Protein AF-A0A5D3CJP4-F1 (afdb_monomer_lite)

Structure (mmCIF, N/CA/C/O backbone):
data_AF-A0A5D3CJP4-F1
#
_entry.id   AF-A0A5D3CJP4-F1
#
loop_
_atom_site.group_PDB
_atom_site.id
_atom_site.type_symbol
_atom_site.label_atom_id
_atom_site.label_alt_id
_atom_site.label_comp_id
_atom_site.label_asym_id
_atom_site.label_entity_id
_atom_site.label_seq_id
_atom_site.pdbx_PDB_ins_code
_atom_site.Cartn_x
_atom_site.Cartn_y
_atom_site.Cartn_z
_atom_site.occupancy
_atom_site.B_iso_or_equiv
_atom_site.auth_seq_id
_atom_site.auth_comp_id
_atom_site.auth_asym_id
_atom_site.auth_atom_id
_atom_site.pdbx_PDB_model_num
ATOM 1 N N . MET A 1 1 ? 30.919 8.706 9.191 1.00 30.89 1 MET A N 1
ATOM 2 C CA . MET A 1 1 ? 30.247 9.185 7.965 1.00 30.89 1 MET A CA 1
ATOM 3 C C . MET A 1 1 ? 29.972 7.953 7.112 1.00 30.89 1 MET A C 1
ATOM 5 O O . MET A 1 1 ? 30.876 7.486 6.439 1.00 30.89 1 MET A O 1
ATOM 9 N N . VAL A 1 2 ? 28.801 7.322 7.250 1.00 25.94 2 VAL A N 1
ATOM 10 C CA . VAL A 1 2 ? 28.449 6.175 6.397 1.00 25.94 2 VAL A CA 1
ATOM 11 C C . VAL A 1 2 ? 27.968 6.771 5.083 1.00 25.94 2 VAL A C 1
ATOM 13 O O . VAL A 1 2 ? 26.872 7.325 5.018 1.00 25.94 2 VAL A O 1
ATOM 16 N N . SER A 1 3 ? 28.828 6.762 4.066 1.00 26.56 3 SER A N 1
ATOM 17 C CA . SER A 1 3 ? 28.397 7.025 2.701 1.00 26.56 3 SER A CA 1
ATOM 18 C C . SER A 1 3 ? 27.360 5.961 2.350 1.00 26.56 3 SER A C 1
ATOM 20 O O . SER A 1 3 ? 27.632 4.765 2.370 1.00 26.56 3 SER A O 1
ATOM 22 N N . SER A 1 4 ? 26.131 6.382 2.074 1.00 31.06 4 SER A N 1
ATOM 23 C CA . SER A 1 4 ? 25.164 5.529 1.395 1.00 31.06 4 SER A CA 1
ATOM 24 C C . SER A 1 4 ? 25.734 5.232 0.008 1.00 31.06 4 SER A C 1
ATOM 26 O O . SER A 1 4 ? 25.713 6.106 -0.861 1.00 31.06 4 SER A O 1
ATOM 28 N N . ILE A 1 5 ? 26.317 4.048 -0.168 1.00 37.47 5 ILE A N 1
ATOM 29 C CA . ILE A 1 5 ? 26.850 3.595 -1.452 1.00 37.47 5 ILE A CA 1
ATOM 30 C C . ILE A 1 5 ? 25.654 3.382 -2.385 1.00 37.47 5 ILE A C 1
ATOM 32 O O . ILE A 1 5 ? 24.797 2.537 -2.136 1.00 37.47 5 ILE A O 1
ATOM 36 N N . TRP A 1 6 ? 25.570 4.195 -3.436 1.00 52.06 6 TRP A N 1
ATOM 37 C CA . TRP A 1 6 ? 24.668 3.963 -4.561 1.00 52.06 6 TRP A CA 1
ATOM 38 C C . TRP A 1 6 ? 25.313 2.917 -5.472 1.00 52.06 6 TRP A C 1
ATOM 40 O O . TRP A 1 6 ? 26.395 3.149 -6.001 1.00 52.06 6 TRP A O 1
ATOM 50 N N . PHE A 1 7 ? 24.665 1.763 -5.627 1.00 54.44 7 PHE A N 1
ATOM 51 C CA . PHE A 1 7 ? 25.256 0.575 -6.257 1.00 54.44 7 PHE A CA 1
ATOM 52 C C . PHE A 1 7 ? 24.929 0.381 -7.745 1.00 54.44 7 PHE A C 1
ATOM 54 O O . PHE A 1 7 ? 25.205 -0.690 -8.264 1.00 54.44 7 PHE A O 1
ATOM 61 N N . ASN A 1 8 ? 24.351 1.360 -8.445 1.00 58.75 8 ASN A N 1
ATOM 62 C CA . ASN A 1 8 ? 23.872 1.135 -9.815 1.00 58.75 8 ASN A CA 1
ATOM 63 C C . ASN A 1 8 ? 24.466 2.130 -10.827 1.00 58.75 8 ASN A C 1
ATOM 65 O O . ASN A 1 8 ? 23.835 3.148 -11.134 1.00 58.75 8 ASN A O 1
ATOM 69 N N . PRO A 1 9 ? 25.678 1.874 -11.344 1.00 59.72 9 PRO A N 1
ATOM 70 C CA . PRO A 1 9 ? 26.107 2.450 -12.603 1.00 59.72 9 PRO A CA 1
ATOM 71 C C . PRO A 1 9 ? 25.425 1.667 -13.730 1.00 59.72 9 PRO A C 1
ATOM 73 O O . PRO A 1 9 ? 25.872 0.585 -14.070 1.00 59.72 9 PRO A O 1
ATOM 76 N N . SER A 1 10 ? 24.376 2.225 -14.346 1.00 63.84 10 SER A N 1
ATOM 77 C CA . SER A 1 10 ? 23.558 1.543 -15.375 1.00 63.84 10 SER A CA 1
ATOM 78 C C . SER A 1 10 ? 24.350 0.909 -16.537 1.00 63.84 10 SER A C 1
ATOM 80 O O . SER A 1 10 ? 23.825 0.068 -17.266 1.00 63.84 10 SER A O 1
ATOM 82 N N . THR A 1 11 ? 25.615 1.298 -16.696 1.00 68.56 11 THR A N 1
ATOM 83 C CA . THR A 1 11 ? 26.636 0.654 -17.523 1.00 68.56 11 THR A CA 1
ATOM 84 C C . THR A 1 11 ? 27.982 0.699 -16.801 1.00 68.56 11 THR A C 1
ATOM 86 O O . THR A 1 11 ? 28.285 1.703 -16.150 1.00 68.56 11 THR A O 1
ATOM 89 N N . TRP A 1 12 ? 28.847 -0.292 -17.015 1.00 73.25 12 TRP A N 1
ATOM 90 C CA . TRP A 1 12 ? 30.251 -0.239 -16.589 1.00 73.25 12 TRP A CA 1
ATOM 91 C C . TRP A 1 12 ? 31.217 -0.383 -17.759 1.00 73.25 12 TRP A C 1
ATOM 93 O O . TRP A 1 12 ? 30.925 -1.026 -18.769 1.00 73.25 12 TRP A O 1
ATOM 103 N N . VAL A 1 13 ? 32.390 0.235 -17.604 1.00 75.88 13 VAL A N 1
ATOM 104 C CA . VAL A 1 13 ? 33.459 0.219 -18.604 1.00 75.88 13 VAL A CA 1
ATOM 105 C C . VAL A 1 13 ? 34.502 -0.814 -18.211 1.00 75.88 13 VAL A C 1
ATOM 107 O O . VAL A 1 13 ? 35.055 -0.753 -17.113 1.0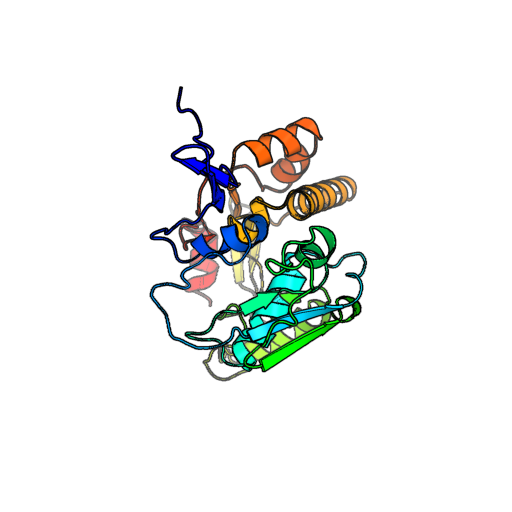0 75.88 13 VAL A O 1
ATOM 110 N N . ARG A 1 14 ? 34.818 -1.729 -19.125 1.00 78.62 14 ARG A N 1
ATOM 111 C CA . ARG A 1 14 ? 35.953 -2.642 -18.991 1.00 78.62 14 ARG A CA 1
ATOM 112 C C . ARG A 1 14 ? 36.697 -2.700 -20.316 1.00 78.62 14 ARG A C 1
ATOM 114 O O . ARG A 1 14 ? 36.084 -2.930 -21.350 1.00 78.62 14 ARG A O 1
ATOM 121 N N . GLU A 1 15 ? 38.009 -2.467 -20.276 1.00 84.62 15 GLU A N 1
ATOM 122 C CA . GLU A 1 15 ? 38.884 -2.546 -21.462 1.00 84.62 15 GLU A CA 1
ATOM 123 C C . GLU A 1 15 ? 38.405 -1.649 -22.627 1.00 84.62 15 GLU A C 1
ATOM 125 O O . GLU A 1 15 ? 38.477 -2.012 -23.794 1.00 84.62 15 GLU A O 1
ATOM 130 N N . GLY A 1 16 ? 37.873 -0.462 -22.306 1.00 82.75 16 GLY A N 1
ATOM 131 C CA . GLY A 1 16 ? 37.351 0.486 -23.301 1.00 82.75 16 GLY A CA 1
ATOM 132 C C . GLY A 1 16 ? 35.978 0.124 -23.883 1.00 82.75 16 GLY A C 1
ATOM 133 O O . GLY A 1 16 ? 35.459 0.875 -24.703 1.00 82.75 16 GLY A O 1
ATOM 134 N N . MET A 1 17 ? 35.365 -0.978 -23.441 1.00 67.62 17 MET A N 1
ATOM 135 C CA . MET A 1 17 ? 34.030 -1.407 -23.861 1.00 67.62 17 MET A CA 1
ATOM 136 C C . MET A 1 17 ? 32.985 -1.139 -22.773 1.00 67.62 17 MET A C 1
ATOM 138 O O . MET A 1 17 ? 33.252 -1.311 -21.581 1.00 67.62 17 MET A O 1
ATOM 142 N N . LEU A 1 18 ? 31.788 -0.724 -23.197 1.00 72.88 18 LEU A N 1
ATOM 143 C CA . LEU A 1 18 ? 30.618 -0.544 -22.337 1.00 72.88 18 LEU A CA 1
ATOM 144 C C . LEU A 1 18 ? 29.852 -1.859 -22.219 1.00 72.88 18 LEU A C 1
ATOM 146 O O . LEU A 1 18 ? 29.516 -2.472 -23.231 1.00 72.88 18 LEU A O 1
ATOM 150 N N . TYR A 1 19 ? 29.518 -2.245 -20.992 1.00 69.06 19 TYR A N 1
ATOM 151 C CA . TYR A 1 19 ? 28.659 -3.389 -20.714 1.00 69.06 19 TYR A CA 1
ATOM 152 C C . TYR A 1 19 ? 27.444 -2.935 -19.897 1.00 69.06 19 TYR A C 1
ATOM 154 O O . TYR A 1 19 ? 27.598 -2.082 -19.015 1.00 69.06 19 TYR A O 1
ATOM 162 N N . PRO A 1 20 ? 26.247 -3.489 -20.165 1.00 68.69 20 PRO A N 1
ATOM 163 C CA . PRO A 1 20 ? 25.088 -3.298 -19.301 1.00 68.69 20 PRO A CA 1
ATOM 164 C C . PRO A 1 20 ? 25.374 -3.779 -17.877 1.00 68.69 20 PRO A C 1
ATOM 166 O O . PRO A 1 20 ? 26.061 -4.787 -17.689 1.00 68.69 20 PRO A O 1
ATOM 169 N N . ASP A 1 21 ? 24.819 -3.071 -16.894 1.00 71.94 21 ASP A N 1
ATOM 170 C CA . ASP A 1 21 ? 24.821 -3.539 -15.510 1.00 71.94 21 ASP A CA 1
ATOM 171 C C . ASP A 1 21 ? 23.953 -4.806 -15.373 1.00 71.94 21 ASP A C 1
ATOM 173 O O . ASP A 1 21 ? 22.876 -4.924 -15.967 1.00 71.94 21 ASP A O 1
ATOM 177 N N . SER A 1 22 ? 24.432 -5.766 -14.590 1.00 76.06 22 SER A N 1
ATOM 178 C CA . SER A 1 22 ? 23.702 -6.960 -14.178 1.00 76.06 22 SER A CA 1
ATOM 179 C C . SER A 1 22 ? 24.086 -7.328 -12.745 1.00 76.06 22 SER A C 1
ATOM 181 O O . SER A 1 22 ? 25.270 -7.481 -12.440 1.00 76.06 22 SER A O 1
ATOM 183 N N . VAL A 1 23 ? 23.099 -7.560 -11.881 1.00 78.50 23 VAL A N 1
ATOM 184 C CA . VAL A 1 23 ? 23.329 -7.854 -10.461 1.00 78.50 23 VAL A CA 1
ATOM 185 C C . VAL A 1 23 ? 22.603 -9.121 -10.019 1.00 78.50 23 VAL A C 1
ATOM 187 O O . VAL A 1 23 ? 21.499 -9.419 -10.474 1.00 78.50 23 VAL A O 1
ATOM 190 N N . MET A 1 24 ? 23.222 -9.850 -9.088 1.00 78.81 24 MET A N 1
ATOM 191 C CA . MET A 1 24 ? 22.546 -10.864 -8.287 1.00 78.81 24 MET A CA 1
ATOM 192 C C . MET A 1 24 ? 22.518 -10.444 -6.825 1.00 78.81 24 MET A C 1
ATOM 194 O O . MET A 1 24 ? 23.520 -9.982 -6.284 1.00 78.81 24 MET A O 1
ATOM 198 N N . GLY A 1 25 ? 21.364 -10.625 -6.191 1.00 78.25 25 GLY A N 1
ATOM 199 C CA . GLY A 1 25 ? 21.147 -10.321 -4.785 1.00 78.25 25 GLY A CA 1
ATOM 200 C C . GLY A 1 25 ? 20.560 -11.524 -4.064 1.00 78.25 25 GLY A C 1
ATOM 201 O O . GLY A 1 25 ? 19.905 -12.375 -4.662 1.00 78.25 25 GLY A O 1
ATOM 202 N N . THR A 1 26 ? 20.813 -11.601 -2.762 1.00 85.44 26 THR A N 1
ATOM 203 C CA . THR A 1 26 ? 20.299 -12.660 -1.882 1.00 85.44 26 THR A CA 1
ATOM 204 C C . THR A 1 26 ? 18.870 -12.395 -1.397 1.00 85.44 26 THR A C 1
ATOM 206 O O . THR A 1 26 ? 18.325 -13.193 -0.639 1.00 85.44 26 THR A O 1
ATOM 209 N N . ASP A 1 27 ? 18.256 -11.295 -1.838 1.00 86.25 27 ASP A N 1
ATOM 210 C CA . ASP A 1 27 ? 16.883 -10.910 -1.519 1.00 86.25 27 ASP A CA 1
ATOM 211 C C . ASP A 1 27 ? 15.946 -11.169 -2.711 1.00 86.25 27 ASP A C 1
ATOM 213 O O . ASP A 1 27 ? 16.275 -10.850 -3.857 1.00 86.25 27 ASP A O 1
ATOM 217 N N . LEU A 1 28 ? 14.756 -11.720 -2.456 1.00 81.75 28 LEU A N 1
ATOM 218 C CA . LEU A 1 28 ? 13.773 -12.040 -3.503 1.00 81.75 28 LEU A CA 1
ATOM 219 C C . LEU A 1 28 ? 13.286 -10.803 -4.278 1.00 81.75 28 LEU A C 1
ATOM 221 O O . LEU A 1 28 ? 12.881 -10.930 -5.431 1.00 81.75 28 LEU A O 1
ATOM 225 N N . GLN A 1 29 ? 13.330 -9.615 -3.672 1.00 86.25 29 GLN A N 1
ATOM 226 C CA . GLN A 1 29 ? 12.932 -8.348 -4.287 1.00 86.25 29 GLN A CA 1
ATOM 227 C C . GLN A 1 29 ? 14.069 -7.694 -5.084 1.00 86.25 29 GLN A C 1
ATOM 229 O O . GLN A 1 29 ? 13.867 -6.614 -5.638 1.00 86.25 29 GLN A O 1
ATOM 234 N N . THR A 1 30 ? 15.227 -8.354 -5.241 1.00 85.50 30 THR A N 1
ATOM 235 C CA . THR A 1 30 ? 16.310 -7.897 -6.140 1.00 85.50 30 THR A CA 1
ATOM 236 C C . THR A 1 30 ? 15.785 -7.586 -7.546 1.00 85.50 30 THR A C 1
ATOM 238 O O . THR A 1 30 ? 16.254 -6.652 -8.192 1.00 85.50 30 THR A O 1
ATOM 241 N N . THR A 1 31 ? 14.736 -8.283 -7.998 1.00 86.06 31 THR A N 1
ATOM 242 C CA . THR A 1 31 ? 14.064 -8.043 -9.285 1.00 86.06 31 THR A CA 1
ATOM 243 C C . THR A 1 31 ? 13.502 -6.628 -9.456 1.00 86.06 31 THR A C 1
ATOM 245 O O . THR A 1 31 ? 13.202 -6.238 -10.580 1.00 86.06 31 THR A O 1
ATOM 248 N N . MET A 1 32 ? 13.363 -5.839 -8.383 1.00 85.56 32 MET A N 1
ATOM 249 C CA . MET A 1 32 ? 12.965 -4.428 -8.444 1.00 85.56 32 MET A CA 1
ATOM 250 C C . MET A 1 32 ? 13.880 -3.608 -9.366 1.00 85.56 32 MET A C 1
ATOM 252 O O . MET A 1 32 ? 13.411 -2.699 -10.053 1.00 85.56 32 MET A O 1
ATOM 256 N N . ILE A 1 33 ? 15.165 -3.968 -9.442 1.00 81.62 33 ILE A N 1
ATOM 257 C CA . ILE A 1 33 ? 16.153 -3.291 -10.288 1.00 81.62 33 ILE A CA 1
ATOM 258 C C . ILE A 1 33 ? 15.839 -3.396 -11.789 1.00 81.62 33 ILE A C 1
ATOM 260 O O . ILE A 1 33 ? 16.230 -2.522 -12.564 1.00 81.62 33 ILE A O 1
ATOM 264 N N . ASN A 1 34 ? 15.068 -4.410 -12.202 1.00 79.06 34 ASN A N 1
ATOM 265 C CA . ASN A 1 34 ? 14.698 -4.630 -13.603 1.00 79.06 34 ASN A CA 1
ATOM 266 C C . ASN A 1 34 ? 13.832 -3.491 -14.161 1.00 79.06 34 ASN A C 1
ATOM 268 O O . ASN A 1 34 ? 13.823 -3.276 -15.371 1.00 79.06 34 ASN A O 1
ATOM 272 N N . GLY A 1 35 ? 13.142 -2.732 -13.298 1.00 74.75 35 GLY A N 1
ATOM 273 C CA . GLY A 1 35 ? 12.417 -1.526 -13.706 1.00 74.75 35 GLY A CA 1
ATOM 274 C C . GLY A 1 35 ? 13.329 -0.392 -14.195 1.00 74.75 35 GLY A C 1
ATOM 275 O O . GLY A 1 35 ? 12.853 0.493 -14.898 1.00 74.75 35 GLY A O 1
ATOM 276 N N . TRP A 1 36 ? 14.621 -0.425 -13.841 1.00 64.50 36 TRP A N 1
ATOM 277 C CA . TRP A 1 36 ? 15.626 0.560 -14.253 1.00 64.50 36 TRP A CA 1
ATOM 278 C C . TRP A 1 36 ? 16.597 0.007 -15.300 1.00 64.50 36 TRP A C 1
ATOM 280 O O . TRP A 1 36 ? 16.857 0.664 -16.301 1.00 64.50 36 TRP A O 1
ATOM 290 N N . LEU A 1 37 ? 17.145 -1.191 -15.072 1.00 56.78 37 LEU A N 1
ATOM 291 C CA . LEU A 1 37 ? 18.183 -1.774 -15.931 1.00 56.78 37 LEU A CA 1
ATOM 292 C C . LEU A 1 37 ? 17.624 -2.467 -17.181 1.00 56.78 37 LEU A C 1
ATOM 294 O O . LEU A 1 37 ? 18.362 -2.717 -18.131 1.00 56.78 37 LEU A O 1
ATOM 298 N N . GLY A 1 38 ? 16.326 -2.779 -17.202 1.00 58.16 38 GLY A N 1
ATOM 299 C CA . GLY A 1 38 ? 15.798 -3.786 -18.116 1.00 58.16 38 GLY A CA 1
ATOM 300 C C . GLY A 1 38 ? 16.198 -5.193 -17.681 1.00 58.16 38 GLY A C 1
ATOM 301 O O . GLY A 1 38 ? 17.088 -5.380 -16.854 1.00 58.16 38 GLY A O 1
ATOM 302 N N . SER A 1 39 ? 15.500 -6.205 -18.192 1.00 52.91 39 SER A N 1
ATOM 303 C CA . SER A 1 39 ? 15.699 -7.600 -17.785 1.00 52.91 39 SER A CA 1
ATOM 304 C C . SER A 1 39 ? 17.033 -8.160 -18.303 1.00 52.91 39 SER A C 1
ATOM 306 O O . SER A 1 39 ? 17.064 -8.874 -19.300 1.00 52.91 39 SER A O 1
ATOM 308 N N . TRP A 1 40 ? 18.133 -7.857 -17.610 1.00 47.09 40 TRP A N 1
ATOM 309 C CA . TRP A 1 40 ? 19.450 -8.492 -17.783 1.00 47.09 40 TRP A CA 1
ATOM 310 C C . TRP A 1 40 ? 19.719 -9.571 -16.731 1.00 47.09 40 TRP A C 1
ATOM 312 O O . TRP A 1 40 ? 20.847 -10.043 -16.588 1.00 47.09 40 TRP A O 1
ATOM 322 N N . TRP A 1 41 ? 18.682 -9.986 -15.994 1.00 42.59 41 TRP A N 1
ATOM 323 C CA . TRP A 1 41 ? 18.743 -11.222 -15.228 1.00 42.59 41 TRP A CA 1
ATOM 324 C C . TRP A 1 41 ? 18.917 -12.379 -16.218 1.00 42.59 41 TRP A C 1
ATOM 326 O O . TRP A 1 41 ? 18.010 -12.742 -16.954 1.00 42.59 41 TRP A O 1
ATOM 336 N N . ASP A 1 42 ? 20.133 -12.904 -16.248 1.00 42.41 42 ASP A N 1
ATOM 337 C CA . ASP A 1 42 ? 20.418 -14.309 -16.462 1.00 42.41 42 ASP A CA 1
ATOM 338 C C . ASP A 1 42 ? 19.892 -14.969 -17.752 1.00 42.41 42 ASP A C 1
ATOM 340 O O . ASP A 1 42 ? 19.158 -15.957 -17.734 1.00 42.41 42 ASP A O 1
ATOM 344 N N . ARG A 1 43 ? 20.386 -14.506 -18.905 1.00 43.03 43 ARG A N 1
ATOM 345 C CA . ARG A 1 43 ? 20.372 -15.329 -20.129 1.00 43.03 43 ARG A CA 1
ATOM 346 C C . ARG A 1 43 ? 21.351 -16.520 -20.045 1.00 43.03 43 ARG A C 1
ATOM 348 O O . ARG A 1 43 ? 21.449 -17.271 -21.009 1.00 43.03 43 ARG A O 1
ATOM 355 N N . SER A 1 44 ? 22.107 -16.682 -18.946 1.00 39.31 44 SER A N 1
ATOM 356 C CA . SER A 1 44 ? 23.224 -17.635 -18.843 1.00 39.31 44 SER A CA 1
ATOM 357 C C . SER A 1 44 ? 22.970 -18.867 -17.957 1.00 39.31 44 SER A C 1
ATOM 359 O O . SER A 1 44 ? 23.691 -19.852 -18.106 1.00 39.31 44 SER A O 1
ATOM 361 N N . ARG A 1 45 ? 21.945 -18.889 -17.093 1.00 40.03 45 ARG A N 1
ATOM 362 C CA . ARG A 1 45 ? 21.6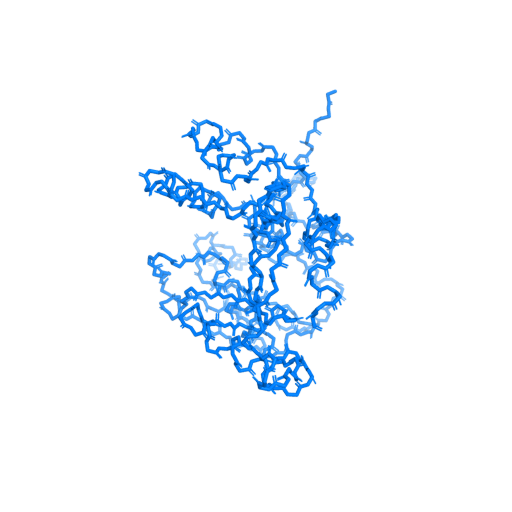29 -20.008 -16.179 1.00 40.03 45 ARG A CA 1
ATOM 363 C C . ARG A 1 45 ? 20.201 -20.549 -16.274 1.00 40.03 45 ARG A C 1
ATOM 365 O O . ARG A 1 45 ? 19.934 -21.574 -15.647 1.00 40.03 45 ARG A O 1
ATOM 372 N N . SER A 1 46 ? 19.303 -19.991 -17.091 1.00 38.09 46 SER A N 1
ATOM 373 C CA . SER A 1 46 ? 17.977 -20.595 -17.297 1.00 38.09 46 SER A CA 1
ATOM 374 C C . SER A 1 46 ? 17.543 -20.610 -18.763 1.00 38.09 46 SER A C 1
ATOM 376 O O . SER A 1 46 ? 17.059 -19.614 -19.276 1.00 38.09 46 SER A O 1
ATOM 378 N N . CYS A 1 47 ? 17.728 -21.785 -19.380 1.00 40.97 47 CYS A N 1
ATOM 379 C CA . CYS A 1 47 ? 16.998 -22.391 -20.502 1.00 40.97 47 CYS A CA 1
ATOM 380 C C . CYS A 1 47 ? 16.717 -21.557 -21.773 1.00 40.97 47 CYS A C 1
ATOM 382 O O . CYS A 1 47 ? 16.327 -20.402 -21.743 1.00 40.97 47 CYS A O 1
ATOM 384 N N . ASN A 1 48 ? 16.789 -22.230 -22.924 1.00 47.38 48 ASN A N 1
ATOM 385 C CA . ASN A 1 48 ? 16.441 -21.768 -24.279 1.00 47.38 48 ASN A CA 1
ATOM 386 C C . ASN A 1 48 ? 14.957 -21.343 -24.476 1.00 47.38 48 ASN A C 1
ATOM 388 O O . ASN A 1 48 ? 14.372 -21.609 -25.524 1.00 47.38 48 ASN A O 1
ATOM 392 N N . ALA A 1 49 ? 14.299 -20.757 -23.474 1.00 60.59 49 ALA A N 1
ATOM 393 C CA . ALA A 1 49 ? 12.881 -20.433 -23.483 1.00 60.59 49 ALA A CA 1
ATOM 394 C C . ALA A 1 49 ? 12.656 -18.932 -23.701 1.00 60.59 49 ALA A C 1
ATOM 396 O O . ALA A 1 49 ? 13.147 -18.089 -22.952 1.00 60.59 49 ALA A O 1
ATOM 397 N N . TRP A 1 50 ? 11.859 -18.607 -24.717 1.00 72.38 50 TRP A N 1
ATOM 398 C CA . TRP A 1 50 ? 11.423 -17.243 -24.999 1.00 72.38 50 TRP A CA 1
ATOM 399 C C . TRP A 1 50 ? 10.643 -16.643 -23.811 1.00 72.38 50 TRP A C 1
ATOM 401 O O . TRP A 1 50 ? 9.809 -17.341 -23.216 1.00 72.38 50 TRP A O 1
ATOM 411 N N . PRO A 1 51 ? 10.858 -15.362 -23.457 1.00 81.94 51 PRO A N 1
ATOM 412 C CA . PRO A 1 51 ? 10.163 -14.724 -22.340 1.00 81.94 51 PRO A CA 1
ATOM 413 C C . PRO A 1 51 ? 8.651 -14.634 -22.585 1.00 81.94 51 PRO A C 1
ATOM 415 O O . PRO A 1 51 ? 8.174 -14.732 -23.715 1.00 81.94 51 PRO A O 1
ATOM 418 N N . VAL A 1 52 ? 7.881 -14.440 -21.517 1.00 86.81 52 VAL A N 1
ATOM 419 C CA . VAL A 1 52 ? 6.472 -14.046 -21.596 1.00 86.81 52 VAL A CA 1
ATOM 420 C C . VAL A 1 52 ? 6.419 -12.538 -21.812 1.00 86.81 52 VAL A C 1
ATOM 422 O O . VAL A 1 52 ? 6.874 -11.774 -20.961 1.00 86.81 52 VAL A O 1
ATOM 425 N N . GLY A 1 53 ? 5.857 -12.107 -22.936 1.00 87.69 53 GLY A N 1
ATOM 426 C CA . GLY A 1 53 ? 5.645 -10.696 -23.223 1.00 87.69 53 GLY A CA 1
ATOM 427 C C . GLY A 1 53 ? 4.446 -10.161 -22.442 1.00 87.69 53 GLY A C 1
ATOM 428 O O . GLY A 1 53 ? 3.370 -10.759 -22.458 1.00 87.69 53 GLY A O 1
ATOM 429 N N . PHE A 1 54 ? 4.608 -9.013 -21.789 1.00 88.62 54 PHE A N 1
ATOM 430 C CA . PHE A 1 54 ? 3.538 -8.287 -21.113 1.00 88.62 54 PHE A CA 1
ATOM 431 C C . PHE A 1 54 ? 3.409 -6.869 -21.676 1.00 88.62 54 PHE A C 1
ATOM 433 O O . PHE A 1 54 ? 4.242 -5.994 -21.447 1.00 88.62 54 PHE A O 1
ATOM 440 N N . LYS A 1 55 ? 2.332 -6.625 -22.410 1.00 85.94 55 LYS A N 1
ATOM 441 C CA . LYS A 1 55 ? 2.074 -5.363 -23.094 1.00 85.94 55 LYS A CA 1
ATOM 442 C C . LYS A 1 55 ? 1.179 -4.453 -22.261 1.00 85.94 55 LYS A C 1
ATOM 444 O O . LYS A 1 55 ? 0.118 -4.873 -21.800 1.00 85.94 55 LYS A O 1
ATOM 449 N N . LEU A 1 56 ? 1.579 -3.194 -22.101 1.00 85.00 56 LEU A N 1
ATOM 450 C CA . LEU A 1 56 ? 0.774 -2.160 -21.444 1.00 85.00 56 LEU A CA 1
ATOM 451 C C . LEU A 1 56 ? 0.242 -1.182 -22.495 1.00 85.00 56 LEU A C 1
ATOM 453 O O . LEU A 1 56 ? 1.025 -0.574 -23.219 1.00 85.00 56 LEU A O 1
ATOM 457 N N . LYS A 1 57 ? -1.081 -1.001 -22.569 1.00 85.00 57 LYS A N 1
ATOM 458 C CA . LYS A 1 57 ? -1.720 -0.038 -23.482 1.00 85.00 57 LYS A CA 1
ATOM 459 C C . LYS A 1 57 ? -2.403 1.097 -22.731 1.00 85.00 57 LYS A C 1
ATOM 461 O O . LYS A 1 57 ? -3.029 0.883 -21.700 1.00 85.00 57 LYS A O 1
ATOM 466 N N . GLY A 1 58 ? -2.386 2.295 -23.308 1.00 84.88 58 GLY A N 1
ATOM 467 C CA . GLY A 1 58 ? -3.143 3.439 -22.798 1.00 84.88 58 GLY A CA 1
ATOM 468 C C . GLY A 1 58 ? -2.445 4.171 -21.651 1.00 84.88 58 GLY A C 1
ATOM 469 O O . GLY A 1 58 ? -1.222 4.245 -21.603 1.00 84.88 58 GLY A O 1
ATOM 470 N N . LYS A 1 59 ? -3.233 4.763 -20.749 1.00 83.25 59 LYS A N 1
ATOM 471 C CA . LYS A 1 59 ? -2.759 5.544 -19.597 1.00 83.25 59 LYS A CA 1
ATOM 472 C C . LYS A 1 59 ? -3.627 5.223 -18.381 1.00 83.25 59 LYS A C 1
ATOM 474 O O . LYS A 1 59 ? -4.828 5.002 -18.539 1.00 83.25 59 LYS A O 1
ATOM 479 N N . LEU A 1 60 ? -3.017 5.208 -17.195 1.00 86.38 60 LEU A N 1
ATOM 480 C CA . LEU A 1 60 ? -3.742 5.087 -15.929 1.00 86.38 60 LEU A CA 1
ATOM 481 C C . LEU A 1 60 ? -4.719 6.258 -15.755 1.00 86.38 60 LEU A C 1
ATOM 483 O O . LEU A 1 60 ? -4.438 7.382 -16.181 1.00 86.38 60 LEU A O 1
ATOM 487 N N . ARG A 1 61 ? -5.864 5.980 -15.129 1.00 90.25 61 ARG A N 1
ATOM 488 C CA . ARG A 1 61 ? -6.843 7.002 -14.741 1.00 90.25 61 ARG A CA 1
ATOM 489 C C . ARG A 1 61 ? -6.340 7.802 -13.541 1.00 90.25 61 ARG A C 1
ATOM 491 O O . ARG A 1 61 ? -5.550 7.300 -12.742 1.00 90.25 61 ARG A O 1
ATOM 498 N N . ASP A 1 62 ? -6.846 9.020 -13.386 1.00 89.38 62 ASP A N 1
ATOM 499 C CA . ASP A 1 62 ? -6.569 9.827 -12.200 1.00 89.38 62 ASP A CA 1
ATOM 500 C C . ASP A 1 62 ? -7.066 9.110 -10.936 1.00 89.38 62 ASP A C 1
ATOM 502 O O . ASP A 1 62 ? -8.104 8.446 -10.940 1.00 89.38 62 ASP A O 1
ATOM 506 N N . GLY A 1 63 ? -6.292 9.210 -9.856 1.00 87.19 63 GLY A N 1
ATOM 507 C CA . GLY A 1 63 ? -6.559 8.494 -8.605 1.00 87.19 63 GLY A CA 1
ATOM 508 C C . GLY A 1 63 ? -6.111 7.027 -8.590 1.00 87.19 63 GLY A C 1
ATOM 509 O O . GLY A 1 63 ? -6.143 6.416 -7.527 1.00 87.19 63 GLY A O 1
ATOM 510 N N . VAL A 1 64 ? -5.650 6.470 -9.717 1.00 92.69 64 VAL A N 1
ATOM 511 C CA . VAL A 1 64 ? -5.021 5.140 -9.773 1.00 92.69 64 VAL A CA 1
ATOM 512 C C . VAL A 1 64 ? -3.517 5.267 -9.545 1.00 92.69 64 VAL A C 1
ATOM 514 O O . VAL A 1 64 ? -2.850 6.122 -10.129 1.00 92.69 64 VAL A O 1
ATOM 517 N N . THR A 1 65 ? -2.970 4.403 -8.698 1.00 92.00 65 THR A N 1
ATOM 518 C CA . THR A 1 65 ? -1.568 4.439 -8.268 1.00 92.00 65 THR A CA 1
ATOM 519 C C . THR A 1 65 ? -0.723 3.351 -8.934 1.00 92.00 65 THR A C 1
ATOM 521 O O . THR A 1 65 ? -1.232 2.394 -9.522 1.00 92.00 65 THR A O 1
ATOM 524 N N . ALA A 1 66 ? 0.605 3.459 -8.808 1.00 90.38 66 ALA A N 1
ATOM 525 C CA . ALA A 1 66 ? 1.504 2.383 -9.230 1.00 90.38 66 ALA A CA 1
ATOM 526 C C . ALA A 1 66 ? 1.276 1.089 -8.422 1.00 90.38 66 ALA A C 1
ATOM 528 O O . ALA A 1 66 ? 1.460 -0.001 -8.959 1.00 90.38 66 ALA A O 1
ATOM 529 N N . THR A 1 67 ? 0.813 1.191 -7.171 1.00 92.06 67 THR A N 1
ATOM 530 C CA . THR A 1 67 ? 0.443 0.035 -6.345 1.00 92.06 67 THR A CA 1
ATOM 531 C C . THR A 1 67 ? -0.725 -0.728 -6.973 1.00 92.06 67 THR A C 1
ATOM 533 O O . THR A 1 67 ? -0.643 -1.945 -7.123 1.00 92.06 67 THR A O 1
ATOM 536 N N . ASP A 1 68 ? -1.764 -0.031 -7.443 1.00 94.19 68 ASP A N 1
ATOM 537 C CA . ASP A 1 68 ? -2.922 -0.655 -8.105 1.00 94.19 68 ASP A CA 1
ATOM 538 C C . ASP A 1 68 ? -2.531 -1.406 -9.381 1.00 94.19 68 ASP A C 1
ATOM 540 O O . ASP A 1 68 ? -3.010 -2.516 -9.650 1.00 94.19 68 ASP A O 1
ATOM 544 N N . LEU A 1 69 ? -1.616 -0.818 -10.158 1.00 92.75 69 LEU A N 1
ATOM 545 C CA . LEU A 1 69 ? -1.059 -1.451 -11.348 1.00 92.75 69 LEU A CA 1
ATOM 546 C C . LEU A 1 69 ? -0.310 -2.738 -10.982 1.00 92.75 69 LEU A C 1
ATOM 548 O O . LEU A 1 69 ? -0.577 -3.784 -11.571 1.00 92.75 69 LEU A O 1
ATOM 552 N N . VAL A 1 70 ? 0.583 -2.688 -9.990 1.00 93.19 70 VAL A N 1
ATOM 553 C CA . VAL A 1 70 ? 1.374 -3.853 -9.562 1.00 93.19 70 VAL A CA 1
ATOM 554 C C . VAL A 1 70 ? 0.480 -4.977 -9.036 1.00 93.19 70 VAL A C 1
ATOM 556 O O . VAL A 1 70 ? 0.705 -6.138 -9.383 1.00 93.19 70 VAL A O 1
ATOM 559 N N . LEU A 1 71 ? -0.564 -4.671 -8.261 1.00 95.50 71 LEU A N 1
ATOM 560 C CA . LEU A 1 71 ? -1.516 -5.681 -7.781 1.00 95.50 71 LEU A CA 1
ATOM 561 C C . LEU A 1 71 ? -2.298 -6.329 -8.935 1.00 95.50 71 LEU A C 1
ATOM 563 O O . LEU A 1 71 ? -2.483 -7.548 -8.958 1.00 95.50 71 LEU A O 1
ATOM 567 N N . THR A 1 72 ? -2.704 -5.534 -9.929 1.00 94.56 72 THR A N 1
ATOM 568 C CA . THR A 1 72 ? -3.397 -6.023 -11.134 1.00 94.56 72 THR A CA 1
ATOM 569 C C . THR A 1 72 ? -2.496 -6.946 -11.957 1.00 94.56 72 THR A C 1
ATOM 571 O O . THR A 1 72 ? -2.879 -8.069 -12.290 1.00 94.56 72 THR A O 1
ATOM 574 N N . VAL A 1 73 ? -1.259 -6.519 -12.212 1.00 93.38 73 VAL A N 1
ATOM 575 C CA . VAL A 1 73 ? -0.246 -7.308 -12.925 1.00 93.38 73 VAL A CA 1
ATOM 576 C C . VAL A 1 73 ? 0.075 -8.603 -12.172 1.00 93.38 73 VAL A C 1
ATOM 578 O O . VAL A 1 73 ? 0.122 -9.671 -12.781 1.00 93.38 73 VAL A O 1
ATOM 581 N N . THR A 1 74 ? 0.224 -8.543 -10.845 1.00 94.19 74 THR A N 1
ATOM 582 C CA . THR A 1 74 ? 0.504 -9.715 -9.996 1.00 94.19 74 THR A CA 1
ATOM 583 C C . THR A 1 74 ? -0.598 -10.765 -10.120 1.00 94.19 74 THR A C 1
ATOM 585 O O . THR A 1 74 ? -0.308 -11.951 -10.293 1.00 94.19 74 THR A O 1
ATOM 588 N N . GLN A 1 75 ? -1.865 -10.344 -10.083 1.00 95.56 75 GLN A N 1
ATOM 589 C CA . GLN A 1 75 ? -3.008 -11.236 -10.267 1.00 95.56 75 GLN A CA 1
ATOM 590 C C . GLN A 1 75 ? -2.993 -11.901 -11.655 1.00 95.56 75 GLN A C 1
ATOM 592 O O . GLN A 1 75 ? -3.151 -13.121 -11.754 1.00 95.56 75 GLN A O 1
ATOM 597 N N . MET A 1 76 ? -2.766 -11.123 -12.720 1.00 95.94 76 MET A N 1
ATOM 598 C CA . MET A 1 76 ? -2.725 -11.630 -14.098 1.00 95.94 76 MET A CA 1
ATOM 599 C C . MET A 1 76 ? -1.589 -12.635 -14.308 1.00 95.94 76 MET A C 1
ATOM 601 O O . MET A 1 76 ? -1.821 -13.737 -14.804 1.00 95.94 76 MET A O 1
ATOM 605 N N . LEU A 1 77 ? -0.374 -12.292 -13.874 1.00 94.31 77 LEU A N 1
ATOM 606 C CA . LEU A 1 77 ? 0.800 -13.156 -13.998 1.00 94.31 77 LEU A CA 1
ATOM 607 C C . LEU A 1 77 ? 0.655 -14.445 -13.187 1.00 94.31 77 LEU A C 1
ATOM 609 O O . LEU A 1 77 ? 1.032 -15.522 -13.656 1.00 94.31 77 LEU A O 1
ATOM 613 N N . ARG A 1 78 ? 0.066 -14.367 -11.986 1.00 93.25 78 ARG A N 1
ATOM 614 C CA . ARG A 1 78 ? -0.202 -15.555 -11.170 1.00 93.25 78 ARG A CA 1
ATOM 615 C C . ARG A 1 78 ? -1.207 -16.485 -11.843 1.00 93.25 78 ARG A C 1
ATOM 617 O O . ARG A 1 78 ? -0.994 -17.694 -11.816 1.00 93.25 78 ARG A O 1
ATOM 624 N N . LYS A 1 79 ? -2.261 -15.935 -12.457 1.00 93.75 79 LYS A N 1
ATOM 625 C CA . LYS A 1 79 ? -3.260 -16.704 -13.214 1.00 93.75 79 LYS A CA 1
ATOM 626 C C . LYS A 1 79 ? -2.660 -17.351 -14.465 1.00 93.75 79 LYS A C 1
ATOM 628 O O . LYS A 1 79 ? -3.031 -18.470 -14.795 1.00 93.75 79 LYS A O 1
ATOM 633 N N . HIS A 1 80 ? -1.731 -16.665 -15.131 1.00 93.56 80 HIS A N 1
ATOM 634 C CA . HIS A 1 80 ? -1.051 -17.171 -16.328 1.00 93.56 80 HIS A CA 1
ATOM 635 C C . HIS A 1 80 ? -0.018 -18.268 -16.033 1.00 93.56 80 HIS A C 1
ATOM 637 O O . HIS A 1 80 ? 0.254 -19.105 -16.887 1.00 93.56 80 HIS A O 1
ATOM 643 N N . GLY A 1 81 ? 0.554 -18.293 -14.826 1.00 92.62 81 GLY A N 1
ATOM 644 C CA . GLY A 1 81 ? 1.517 -19.323 -14.428 1.00 92.62 81 GLY A CA 1
ATOM 645 C C . GLY A 1 81 ? 2.919 -19.077 -14.993 1.00 92.62 81 GLY A C 1
ATOM 646 O O . GLY A 1 81 ? 3.425 -19.835 -15.819 1.00 92.62 81 GLY A O 1
ATOM 647 N N . VAL A 1 82 ? 3.569 -18.013 -14.516 1.00 89.94 82 VAL A N 1
ATOM 648 C CA . VAL A 1 82 ? 4.920 -17.599 -14.953 1.00 89.94 82 VAL A CA 1
ATOM 649 C C . VAL A 1 82 ? 6.060 -18.098 -14.055 1.00 89.94 82 VAL A C 1
ATOM 651 O O . VAL A 1 82 ? 7.174 -17.589 -14.120 1.00 89.94 82 VAL A O 1
ATOM 654 N N . VAL A 1 83 ? 5.808 -19.088 -13.194 1.00 86.19 83 VAL A N 1
ATOM 655 C CA . VAL A 1 83 ? 6.858 -19.666 -12.337 1.00 86.19 83 VAL A CA 1
ATOM 656 C C . VAL A 1 83 ? 7.934 -20.311 -13.214 1.00 86.19 83 VAL A C 1
ATOM 658 O O . VAL A 1 83 ? 7.614 -21.095 -14.105 1.00 86.19 83 VAL A O 1
ATOM 661 N N . GLY A 1 84 ? 9.200 -19.964 -12.969 1.00 81.19 84 GLY A N 1
ATOM 662 C CA . GLY A 1 84 ? 10.335 -20.435 -13.770 1.00 81.19 84 GLY A CA 1
ATOM 66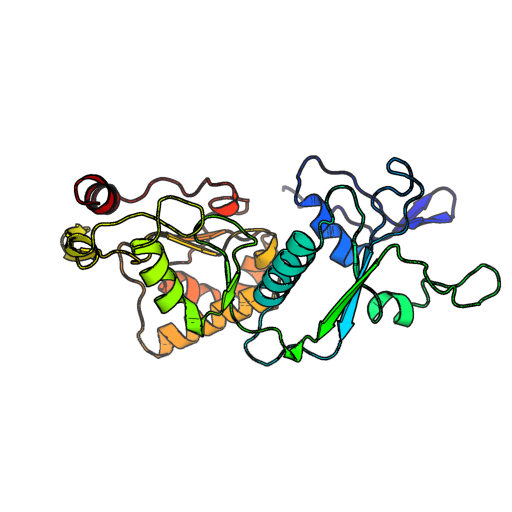3 C C . GLY A 1 84 ? 10.437 -19.799 -15.161 1.00 81.19 84 GLY A C 1
ATOM 664 O O . GLY A 1 84 ? 11.184 -20.301 -15.993 1.00 81.19 84 GLY A O 1
ATOM 665 N N . LYS A 1 85 ? 9.687 -18.722 -15.434 1.00 84.19 85 LYS A N 1
ATOM 666 C CA . LYS A 1 85 ? 9.723 -17.992 -16.706 1.00 84.19 85 LYS A CA 1
ATOM 667 C C . LYS A 1 85 ? 10.096 -16.532 -16.489 1.00 84.19 85 LYS A C 1
ATOM 669 O O . LYS A 1 85 ? 9.757 -15.931 -15.472 1.00 84.19 85 LYS A O 1
ATOM 674 N N . PHE A 1 86 ? 10.721 -15.949 -17.502 1.00 82.44 86 PHE A N 1
ATOM 675 C CA . PHE A 1 86 ? 10.920 -14.510 -17.588 1.00 82.44 86 PHE A CA 1
ATOM 676 C C . PHE A 1 86 ? 9.646 -13.808 -18.036 1.00 82.44 86 PHE A C 1
ATOM 678 O O . PHE A 1 86 ? 8.955 -14.287 -18.935 1.00 82.44 86 PHE A O 1
ATOM 685 N N . VAL A 1 87 ? 9.367 -12.657 -17.430 1.00 85.31 87 VAL A N 1
ATOM 686 C CA . VAL A 1 87 ? 8.327 -11.730 -17.876 1.00 85.31 87 VAL A CA 1
ATOM 687 C C . VAL A 1 87 ? 9.009 -10.453 -18.320 1.00 85.31 87 VAL A C 1
ATOM 689 O O . VAL A 1 87 ? 9.836 -9.898 -17.597 1.00 85.31 87 VAL A O 1
ATOM 692 N N . GLU A 1 88 ? 8.647 -9.983 -19.502 1.00 82.50 88 GLU A N 1
ATOM 693 C CA . GLU A 1 88 ? 9.199 -8.772 -20.076 1.00 82.50 88 GLU A CA 1
ATOM 694 C C . GLU A 1 88 ? 8.088 -7.802 -20.447 1.00 82.50 88 GLU A C 1
ATOM 696 O O . GLU A 1 88 ? 7.180 -8.140 -21.204 1.00 82.50 88 GLU A O 1
ATOM 701 N N . PHE A 1 89 ? 8.181 -6.580 -19.928 1.00 80.25 89 PHE A N 1
ATOM 702 C CA . PHE A 1 89 ? 7.273 -5.502 -20.290 1.00 80.25 89 PHE A CA 1
ATOM 703 C C . PHE A 1 89 ? 7.797 -4.790 -21.533 1.00 80.25 89 PHE A C 1
ATOM 705 O O . PHE A 1 89 ? 8.933 -4.312 -21.531 1.00 80.25 89 PHE A O 1
ATOM 712 N N . TYR A 1 90 ? 6.983 -4.698 -22.584 1.00 70.69 90 TYR A N 1
ATOM 713 C CA . TYR A 1 90 ? 7.412 -4.145 -23.870 1.00 70.69 90 TYR A CA 1
ATOM 714 C C . TYR A 1 90 ? 6.449 -3.080 -24.417 1.00 70.69 90 TYR A C 1
ATOM 716 O O . TYR A 1 90 ? 5.259 -3.083 -24.107 1.00 70.69 90 TYR A O 1
ATOM 724 N N . GLU A 1 91 ? 7.042 -2.164 -25.200 1.00 56.25 91 GLU A N 1
ATOM 725 C CA . GLU A 1 91 ? 6.491 -1.185 -26.168 1.00 56.25 91 GLU A CA 1
ATOM 726 C C . GLU A 1 91 ? 6.911 0.279 -25.984 1.00 56.25 91 GLU A C 1
ATOM 728 O O . GLU A 1 91 ? 7.076 0.956 -26.992 1.00 56.25 91 GLU A O 1
ATOM 733 N N . SER A 1 92 ? 7.156 0.797 -24.775 1.00 51.72 92 SER A N 1
ATOM 734 C CA . SER A 1 92 ? 7.413 2.251 -24.639 1.00 51.72 92 SER A CA 1
ATOM 735 C C . SER A 1 92 ? 8.887 2.629 -24.472 1.00 51.72 92 SER A C 1
ATOM 737 O O . SER A 1 92 ? 9.383 3.492 -25.187 1.00 51.72 92 SER A O 1
ATOM 739 N N . TYR A 1 93 ? 9.614 1.994 -23.550 1.00 48.06 93 TYR A N 1
ATOM 740 C CA . TYR A 1 93 ? 10.962 2.452 -23.183 1.00 48.06 93 TYR A CA 1
ATOM 741 C C . TYR A 1 93 ? 12.046 2.005 -24.176 1.00 48.06 93 TYR A C 1
ATOM 743 O O . TYR A 1 93 ? 12.824 2.818 -24.669 1.00 48.06 93 TYR A O 1
ATOM 751 N N . PHE A 1 94 ? 12.088 0.720 -24.522 1.00 49.81 94 PHE A N 1
ATOM 752 C CA . PHE A 1 94 ? 13.172 0.175 -25.346 1.00 49.81 94 PHE A CA 1
ATOM 753 C C . PHE A 1 94 ? 13.024 0.463 -26.846 1.00 49.81 94 PHE A C 1
ATOM 755 O O . PHE A 1 94 ? 14.031 0.644 -27.531 1.00 49.81 94 PHE A O 1
ATOM 762 N N . MET A 1 95 ? 11.783 0.582 -27.336 1.00 50.00 95 MET A N 1
ATOM 763 C CA . MET A 1 95 ? 11.499 1.038 -28.703 1.00 50.00 95 MET A CA 1
ATOM 764 C C . MET A 1 95 ? 11.920 2.505 -28.884 1.00 50.00 95 MET A C 1
ATOM 766 O O . MET A 1 95 ? 12.548 2.839 -29.885 1.00 50.00 95 MET A O 1
ATOM 770 N N . ALA A 1 96 ? 11.660 3.367 -27.888 1.00 45.78 96 ALA A N 1
ATOM 771 C CA . ALA A 1 96 ? 12.081 4.772 -27.915 1.00 45.78 96 ALA A CA 1
ATOM 772 C C . ALA A 1 96 ? 13.611 4.938 -27.880 1.00 45.78 96 ALA A C 1
ATOM 774 O O . ALA A 1 96 ? 14.147 5.819 -28.546 1.00 45.78 96 ALA A O 1
ATOM 775 N N . ASN A 1 97 ? 14.317 4.072 -27.147 1.00 50.00 97 ASN A N 1
ATOM 776 C CA . ASN A 1 97 ? 15.777 4.117 -27.020 1.00 50.00 97 ASN A CA 1
ATOM 777 C C . ASN A 1 97 ? 16.526 3.298 -28.088 1.00 50.00 97 ASN A C 1
ATOM 779 O O . ASN A 1 97 ? 17.742 3.164 -27.994 1.00 50.00 97 ASN A O 1
ATOM 783 N N . LYS A 1 98 ? 15.829 2.744 -29.095 1.00 53.47 98 LYS A N 1
ATOM 784 C CA . LYS A 1 98 ? 16.427 1.918 -30.163 1.00 53.47 98 LYS A CA 1
ATOM 785 C C . LYS A 1 98 ? 17.341 0.807 -29.624 1.00 53.47 98 LYS A C 1
ATOM 787 O O . LYS A 1 98 ? 18.361 0.484 -30.219 1.00 53.47 98 LYS A O 1
ATOM 792 N N . MET A 1 99 ? 16.974 0.208 -28.493 1.00 52.47 99 MET A N 1
ATOM 793 C CA . MET A 1 99 ? 17.788 -0.841 -27.861 1.00 52.47 99 MET A CA 1
ATOM 794 C C . MET A 1 99 ? 17.560 -2.229 -28.486 1.00 52.47 99 MET A C 1
ATOM 796 O O . MET A 1 99 ? 18.098 -3.216 -27.995 1.00 52.47 99 MET A O 1
ATOM 800 N N . PHE A 1 100 ? 16.757 -2.312 -29.553 1.00 54.34 100 PHE A N 1
ATOM 801 C CA . PHE A 1 100 ? 16.393 -3.543 -30.268 1.00 54.34 100 PHE A CA 1
ATOM 802 C C . PHE A 1 100 ? 16.803 -3.475 -31.736 1.00 54.34 100 PHE A C 1
ATOM 804 O O . PHE A 1 100 ? 15.990 -3.696 -32.626 1.00 54.34 100 PHE A O 1
ATOM 811 N N . VAL A 1 101 ? 18.045 -3.079 -31.978 1.00 46.22 101 VAL A N 1
ATOM 812 C CA . VAL A 1 101 ? 18.589 -2.916 -33.321 1.00 46.22 101 VAL A CA 1
ATOM 813 C C . VAL A 1 101 ? 19.653 -3.989 -33.519 1.00 46.22 101 VAL A C 1
ATOM 815 O O . VAL A 1 101 ? 20.565 -4.100 -32.699 1.00 46.22 101 VAL A O 1
ATOM 818 N N . ASP A 1 102 ? 19.508 -4.803 -34.562 1.00 51.56 102 ASP A N 1
ATOM 819 C CA . ASP A 1 102 ? 20.522 -5.783 -34.949 1.00 51.56 102 ASP A CA 1
ATOM 820 C C . ASP A 1 102 ? 21.801 -5.092 -35.471 1.00 51.56 102 ASP A C 1
ATOM 822 O O . ASP A 1 102 ? 21.874 -3.867 -35.607 1.00 51.56 102 ASP A O 1
ATOM 826 N N . HIS A 1 103 ? 22.836 -5.869 -35.799 1.00 50.81 103 HIS A N 1
ATOM 827 C CA . HIS A 1 103 ? 24.086 -5.324 -36.351 1.00 50.81 103 HIS A CA 1
ATOM 828 C C . HIS A 1 103 ? 23.903 -4.552 -37.676 1.00 50.81 103 HIS A C 1
ATOM 830 O O . HIS A 1 103 ? 24.803 -3.810 -38.067 1.00 50.81 103 HIS A O 1
ATOM 836 N N . ASN A 1 104 ? 22.754 -4.699 -38.343 1.00 50.72 104 ASN A N 1
ATOM 837 C CA . ASN A 1 104 ? 22.421 -4.084 -39.625 1.00 50.72 104 ASN A CA 1
ATOM 838 C C . ASN A 1 104 ? 21.471 -2.883 -39.496 1.00 50.72 104 ASN A C 1
ATOM 840 O O . ASN A 1 104 ? 21.073 -2.311 -40.513 1.00 50.72 104 ASN A O 1
ATOM 844 N N . GLY A 1 105 ? 21.097 -2.473 -38.283 1.00 52.03 105 GLY A N 1
ATOM 845 C CA . GLY A 1 105 ? 20.187 -1.346 -38.106 1.00 52.03 105 GLY A CA 1
ATOM 846 C C . GLY A 1 105 ? 18.697 -1.709 -38.160 1.00 52.03 105 GLY A C 1
ATOM 847 O O . GLY A 1 105 ? 17.866 -0.799 -38.108 1.00 52.03 105 GLY A O 1
ATOM 848 N N . GLN A 1 106 ? 18.337 -2.992 -38.265 1.00 49.91 106 GLN A N 1
ATOM 849 C CA . GLN A 1 106 ? 16.950 -3.449 -38.335 1.00 49.91 106 GLN A CA 1
ATOM 850 C C . GLN A 1 106 ? 16.384 -3.753 -36.947 1.00 49.91 106 GLN A C 1
ATOM 852 O O . GLN A 1 106 ? 17.058 -4.294 -36.071 1.00 49.91 106 GLN A O 1
ATOM 857 N N . LEU A 1 107 ? 15.118 -3.376 -36.750 1.00 55.06 107 LEU A N 1
ATOM 858 C CA . LEU A 1 107 ? 14.352 -3.743 -35.565 1.00 55.06 107 LEU A CA 1
ATOM 859 C C . LEU A 1 107 ? 14.044 -5.241 -35.623 1.00 55.06 107 LEU A C 1
ATOM 861 O O . LEU A 1 107 ? 13.221 -5.661 -36.434 1.00 55.06 107 LEU A O 1
ATOM 865 N N . GLU A 1 108 ? 14.690 -6.035 -34.770 1.00 56.16 108 GLU A N 1
ATOM 866 C CA . GLU A 1 108 ? 14.327 -7.444 -34.607 1.00 56.16 108 GLU A CA 1
ATOM 867 C C . GLU A 1 108 ? 12.976 -7.557 -33.892 1.00 56.16 108 GLU A C 1
ATOM 869 O O . GLU A 1 108 ? 12.778 -7.034 -32.789 1.00 56.16 108 GLU A O 1
ATOM 874 N N . GLU A 1 109 ? 12.038 -8.272 -34.514 1.00 56.75 109 GLU A N 1
ATOM 875 C CA . GLU A 1 109 ? 10.769 -8.617 -33.887 1.00 56.75 109 GLU A CA 1
ATOM 876 C C . GLU A 1 109 ? 11.027 -9.662 -32.792 1.00 56.75 109 GLU A C 1
ATOM 878 O O . GLU A 1 109 ? 11.484 -10.778 -33.051 1.00 56.75 109 GLU A O 1
ATOM 883 N N . ARG A 1 110 ? 10.786 -9.288 -31.531 1.00 65.44 110 ARG A N 1
ATOM 884 C CA . ARG A 1 110 ? 11.012 -10.193 -30.401 1.00 65.44 110 ARG A CA 1
ATOM 885 C C . ARG A 1 110 ? 10.019 -11.347 -30.434 1.00 65.44 110 ARG A C 1
ATOM 887 O O . ARG A 1 110 ? 8.807 -11.146 -30.435 1.00 65.44 110 ARG A O 1
ATOM 894 N N . VAL A 1 111 ? 10.551 -12.562 -30.355 1.00 71.81 111 VAL A N 1
ATOM 895 C CA . VAL A 1 111 ? 9.754 -13.774 -30.177 1.00 71.81 111 VAL A CA 1
ATOM 896 C C . VAL A 1 111 ? 9.497 -13.981 -28.684 1.00 71.81 111 VAL A C 1
ATOM 898 O O . VAL A 1 111 ? 10.429 -14.128 -27.893 1.00 71.81 111 VAL A O 1
ATOM 901 N N . TYR A 1 112 ? 8.224 -14.009 -28.295 1.00 81.12 112 TYR A N 1
ATOM 902 C CA . TYR A 1 112 ? 7.787 -14.338 -26.937 1.00 81.12 112 TYR A CA 1
ATOM 903 C C . TYR A 1 112 ? 7.115 -15.713 -26.910 1.00 81.12 112 TYR A C 1
ATOM 905 O O . TYR A 1 112 ? 6.442 -16.111 -27.860 1.00 81.12 112 TYR A O 1
ATOM 913 N N . SER A 1 113 ? 7.244 -16.436 -25.796 1.00 85.19 113 SER A N 1
ATOM 914 C CA . SER A 1 113 ? 6.578 -17.737 -25.617 1.00 85.19 113 SER A CA 1
ATOM 915 C C . SER A 1 113 ? 5.066 -17.610 -25.435 1.00 85.19 113 SER A C 1
ATOM 917 O O . SER A 1 113 ? 4.314 -18.531 -25.739 1.00 85.19 113 SER A O 1
ATOM 919 N N . SER A 1 114 ? 4.610 -16.480 -24.899 1.00 89.62 114 SER A N 1
ATOM 920 C CA . SER A 1 114 ? 3.198 -16.118 -24.772 1.00 89.62 114 SER A CA 1
ATOM 921 C C . SER A 1 114 ? 3.078 -14.616 -24.544 1.00 89.62 114 SER A C 1
ATOM 923 O O . SER A 1 114 ? 4.055 -13.972 -24.160 1.00 89.62 114 SER A O 1
ATOM 925 N N . HIS A 1 115 ? 1.881 -14.077 -24.764 1.00 88.50 115 HIS A N 1
ATOM 926 C CA . HIS A 1 115 ? 1.614 -12.648 -24.671 1.00 88.50 115 HIS A CA 1
ATOM 927 C C . HIS A 1 115 ? 0.441 -12.392 -23.727 1.00 88.50 115 HIS A C 1
ATOM 929 O O . HIS A 1 115 ? -0.595 -13.053 -23.812 1.00 88.50 115 HIS A O 1
ATOM 935 N N . LEU A 1 116 ? 0.607 -11.412 -22.847 1.00 92.50 116 LEU A N 1
ATOM 936 C CA . LEU A 1 116 ? -0.454 -10.822 -22.044 1.00 92.50 116 LEU A CA 1
ATOM 937 C C . LEU A 1 116 ? -0.547 -9.341 -22.381 1.00 92.50 116 LEU A C 1
ATOM 939 O O . LEU A 1 116 ? 0.463 -8.689 -22.630 1.00 92.50 116 LEU A O 1
ATOM 943 N N . GLU A 1 117 ? -1.757 -8.803 -22.351 1.00 92.50 117 GLU A N 1
ATOM 944 C CA . GLU A 1 117 ? -2.001 -7.385 -22.576 1.00 92.50 117 GLU A CA 1
ATOM 945 C C . GLU A 1 117 ? -2.874 -6.829 -21.452 1.00 92.50 117 GLU A C 1
ATOM 947 O O . GLU A 1 117 ? -3.873 -7.441 -21.073 1.00 92.50 117 GLU A O 1
ATOM 952 N N . LEU A 1 118 ? -2.495 -5.664 -20.927 1.00 91.25 118 LEU A N 1
ATOM 953 C CA . LEU A 1 118 ? -3.268 -4.900 -19.955 1.00 91.25 118 LEU A CA 1
ATOM 954 C C . LEU A 1 118 ? -3.508 -3.488 -20.488 1.00 91.25 118 LEU A C 1
ATOM 956 O O . LEU A 1 118 ? -2.572 -2.721 -20.727 1.00 91.25 118 LEU A O 1
ATOM 960 N N . ASN A 1 119 ? -4.778 -3.120 -20.619 1.00 91.88 119 ASN A N 1
ATOM 961 C CA . ASN A 1 119 ? -5.168 -1.739 -20.847 1.00 91.88 119 ASN A CA 1
ATOM 962 C C . ASN A 1 119 ? -5.169 -0.985 -19.510 1.00 91.88 119 ASN A C 1
ATOM 964 O O . ASN A 1 119 ? -5.926 -1.296 -18.593 1.00 91.88 119 ASN A O 1
ATOM 968 N N . LEU A 1 120 ? -4.324 0.037 -19.400 1.00 88.94 120 LEU A N 1
ATOM 969 C CA . LEU A 1 120 ? -4.139 0.833 -18.188 1.00 88.94 120 LEU A CA 1
ATOM 970 C C . LEU A 1 120 ? -5.407 1.592 -17.768 1.00 88.94 120 LEU A C 1
ATOM 972 O O . LEU A 1 120 ? -5.531 1.967 -16.604 1.00 88.94 120 LEU A O 1
ATOM 976 N N . LYS A 1 121 ? -6.370 1.783 -18.679 1.00 91.56 121 LYS A N 1
ATOM 977 C CA . LYS A 1 121 ? -7.681 2.355 -18.339 1.00 91.56 121 LYS A CA 1
ATOM 978 C C . LYS A 1 121 ? -8.530 1.423 -17.472 1.00 91.56 121 LYS A C 1
ATOM 980 O O . LYS A 1 121 ? -9.369 1.918 -16.724 1.00 91.56 121 LYS A O 1
ATOM 985 N N . ASP A 1 122 ? -8.290 0.116 -17.537 1.00 93.94 122 ASP A N 1
ATOM 986 C CA . ASP A 1 122 ? -9.067 -0.889 -16.803 1.00 93.94 122 ASP A CA 1
ATOM 987 C C . ASP A 1 122 ? -8.545 -1.078 -15.371 1.00 93.94 122 ASP A C 1
ATOM 989 O O . ASP A 1 122 ? -9.237 -1.628 -14.515 1.00 93.94 122 ASP A O 1
ATOM 993 N N . VAL A 1 123 ? -7.348 -0.561 -15.073 1.00 93.69 123 VAL A N 1
ATOM 994 C CA . VAL A 1 123 ? -6.804 -0.540 -13.713 1.00 93.69 123 VAL A CA 1
ATOM 995 C C . VAL A 1 123 ? -7.645 0.407 -12.860 1.00 93.69 123 VAL A C 1
ATOM 997 O O . VAL A 1 123 ? -7.961 1.532 -13.259 1.00 93.69 123 VAL A O 1
ATOM 1000 N N . GLU A 1 124 ? -8.034 -0.060 -11.680 1.00 96.19 124 GLU A N 1
ATOM 1001 C CA . GLU A 1 124 ? -8.813 0.687 -10.694 1.00 96.19 124 GLU A CA 1
ATOM 1002 C C . GLU A 1 124 ? -8.206 0.543 -9.294 1.00 96.19 124 GLU A C 1
ATOM 1004 O O . GLU A 1 124 ? -7.510 -0.457 -9.063 1.00 96.19 124 GLU A O 1
ATOM 1009 N N . PRO A 1 125 ? -8.496 1.482 -8.366 1.00 97.25 125 PRO A N 1
ATOM 1010 C CA . PRO A 1 125 ? -8.020 1.408 -6.991 1.00 97.25 125 PRO A CA 1
ATOM 1011 C C . PRO A 1 125 ? -8.382 0.075 -6.342 1.00 97.25 125 PRO A C 1
ATOM 1013 O O . PRO A 1 125 ? -9.534 -0.367 -6.406 1.00 97.25 125 PRO A O 1
ATOM 1016 N N . CYS A 1 126 ? -7.409 -0.584 -5.725 1.00 97.19 126 CYS A N 1
ATOM 1017 C CA . CYS A 1 126 ? -7.577 -1.917 -5.169 1.00 97.19 126 CYS A CA 1
ATOM 1018 C C . CYS A 1 126 ? -6.646 -2.181 -3.982 1.00 97.19 126 CYS A C 1
ATOM 1020 O O . CYS A 1 126 ? -5.634 -1.519 -3.776 1.00 97.19 126 CYS A O 1
ATOM 1022 N N . VAL A 1 127 ? -7.003 -3.195 -3.202 1.00 97.38 127 VAL A N 1
ATOM 1023 C CA . VAL A 1 127 ? -6.161 -3.784 -2.156 1.00 97.38 127 VAL A CA 1
ATOM 1024 C C . VAL A 1 127 ? -5.915 -5.254 -2.487 1.00 97.38 127 VAL A C 1
ATOM 1026 O O . VAL A 1 127 ? -6.517 -5.797 -3.414 1.00 97.38 127 VAL A O 1
ATOM 1029 N N . SER A 1 128 ? -5.020 -5.921 -1.764 1.00 97.12 128 SER A N 1
ATOM 1030 C CA . SER A 1 128 ? -4.847 -7.374 -1.871 1.00 97.12 128 SER A CA 1
ATOM 1031 C C . SER A 1 128 ? -4.856 -8.021 -0.501 1.00 97.12 128 SER A C 1
ATOM 1033 O O . SER A 1 128 ? -4.241 -7.510 0.432 1.00 97.12 128 SER A O 1
ATOM 1035 N N . GLY A 1 129 ? -5.566 -9.139 -0.379 1.00 96.75 129 GLY A N 1
ATOM 1036 C CA . GLY A 1 129 ? -5.716 -9.837 0.887 1.00 96.75 129 GLY A CA 1
ATOM 1037 C C . GLY A 1 129 ? -7.009 -10.651 0.984 1.00 96.75 129 GLY A C 1
ATOM 1038 O O . GLY A 1 129 ? -7.696 -10.862 -0.014 1.00 96.75 129 GLY A O 1
ATOM 1039 N N . PRO A 1 130 ? -7.353 -11.138 2.186 1.00 95.81 130 PRO A N 1
ATOM 1040 C CA . PRO A 1 130 ? -6.685 -10.837 3.453 1.00 95.81 130 PRO A CA 1
ATOM 1041 C C . PRO A 1 130 ? -5.390 -11.632 3.688 1.00 95.81 130 PRO A C 1
ATOM 1043 O O . PRO A 1 130 ? -4.621 -11.266 4.566 1.00 95.81 130 PRO A O 1
ATOM 1046 N N . LYS A 1 131 ? -5.136 -12.717 2.937 1.00 96.12 131 LYS A N 1
ATOM 1047 C CA . LYS A 1 131 ? -4.052 -13.672 3.261 1.00 96.12 131 LYS A CA 1
ATOM 1048 C C . LYS A 1 131 ? -3.000 -13.881 2.168 1.00 96.12 131 LYS A C 1
ATOM 1050 O O . LYS A 1 131 ? -1.975 -14.497 2.447 1.00 96.12 131 LYS A O 1
ATOM 1055 N N . ARG A 1 132 ? -3.218 -13.420 0.927 1.00 94.75 132 ARG A N 1
ATOM 1056 C CA . ARG A 1 132 ? -2.249 -13.587 -0.176 1.00 94.75 132 ARG A CA 1
ATOM 1057 C C . ARG A 1 132 ? -2.120 -12.326 -1.035 1.00 94.75 132 ARG A C 1
ATOM 1059 O O . ARG A 1 132 ? -3.115 -11.641 -1.257 1.00 94.75 132 ARG A O 1
ATOM 1066 N N . PRO A 1 133 ? -0.934 -12.064 -1.611 1.00 91.75 133 PRO A N 1
ATOM 1067 C CA . PRO A 1 133 ? -0.676 -10.853 -2.396 1.00 91.75 133 PRO A CA 1
ATOM 1068 C C . PRO A 1 133 ? -1.368 -10.816 -3.767 1.00 91.75 133 PRO A C 1
ATOM 1070 O O . PRO A 1 133 ? -1.512 -9.746 -4.339 1.00 91.75 133 PRO A O 1
ATOM 1073 N N . HIS A 1 134 ? -1.794 -11.961 -4.312 1.00 92.06 134 HIS A N 1
ATOM 1074 C CA . HIS A 1 134 ? -2.527 -12.026 -5.587 1.00 92.06 134 HIS A CA 1
ATOM 1075 C C . HIS A 1 134 ? -4.054 -12.034 -5.411 1.00 92.06 134 HIS A C 1
ATOM 1077 O O . HIS A 1 134 ? -4.783 -12.070 -6.403 1.00 92.06 134 HIS A O 1
ATOM 1083 N N . ASP A 1 135 ? -4.546 -11.994 -4.168 1.00 95.56 135 ASP A N 1
ATOM 1084 C CA . ASP A 1 135 ? -5.975 -11.907 -3.863 1.00 95.56 135 ASP A CA 1
ATOM 1085 C C . ASP A 1 135 ? -6.449 -10.449 -3.969 1.00 95.56 135 ASP A C 1
ATOM 1087 O O . ASP A 1 135 ? -6.818 -9.823 -2.975 1.00 95.56 135 ASP A O 1
ATOM 1091 N N . ARG A 1 136 ? -6.395 -9.898 -5.186 1.00 97.00 136 ARG A N 1
ATOM 1092 C CA . ARG A 1 136 ? -6.801 -8.522 -5.494 1.00 97.00 136 ARG A CA 1
ATOM 1093 C C . ARG A 1 136 ? -8.298 -8.316 -5.247 1.00 97.00 136 ARG A C 1
ATOM 1095 O O . ARG A 1 136 ? -9.116 -9.111 -5.705 1.00 97.00 136 ARG A O 1
ATOM 1102 N N . VAL A 1 137 ? -8.639 -7.204 -4.600 1.00 97.75 137 VAL A N 1
ATOM 1103 C CA . VAL A 1 137 ? -10.007 -6.754 -4.318 1.00 97.75 137 VAL A CA 1
ATOM 1104 C C . VAL A 1 137 ? -10.144 -5.293 -4.747 1.00 97.75 137 VAL A C 1
ATOM 1106 O O . VAL A 1 137 ? -9.415 -4.448 -4.218 1.00 97.75 137 VAL A O 1
ATOM 1109 N N . PRO A 1 138 ? -11.041 -4.956 -5.692 1.00 97.56 138 PRO A N 1
ATOM 1110 C CA . PRO A 1 138 ? -11.372 -3.566 -5.994 1.00 97.56 138 PRO A CA 1
ATOM 1111 C C . PRO A 1 138 ? -11.782 -2.810 -4.729 1.00 97.56 138 PRO A C 1
ATOM 1113 O O . PRO A 1 138 ? -12.549 -3.319 -3.914 1.00 97.56 138 PRO A O 1
ATOM 1116 N N . LEU A 1 139 ? -11.301 -1.578 -4.553 1.00 96.62 139 LEU A N 1
ATOM 1117 C CA . LEU A 1 139 ? -11.512 -0.826 -3.313 1.00 96.62 139 LEU A CA 1
ATOM 1118 C C . LEU A 1 139 ? -13.006 -0.606 -3.020 1.00 96.62 139 LEU A C 1
ATOM 1120 O O . LEU A 1 139 ? -13.430 -0.698 -1.869 1.00 96.62 139 LEU A O 1
ATOM 1124 N N . ARG A 1 140 ? -13.817 -0.407 -4.069 1.00 97.00 140 ARG A N 1
ATOM 1125 C CA . ARG A 1 140 ? -15.286 -0.301 -3.985 1.00 97.00 140 ARG A CA 1
ATOM 1126 C C . ARG A 1 140 ? -15.970 -1.561 -3.433 1.00 97.00 140 ARG A C 1
ATOM 1128 O O . ARG A 1 140 ? -17.024 -1.457 -2.820 1.00 97.00 140 ARG A O 1
ATOM 1135 N N . GLU A 1 141 ? -15.359 -2.729 -3.615 1.00 97.75 141 GLU A N 1
ATOM 1136 C CA . GLU A 1 141 ? -15.886 -4.040 -3.215 1.00 97.75 141 GLU A CA 1
ATOM 1137 C C . GLU A 1 141 ? -15.295 -4.515 -1.876 1.00 97.75 141 GLU A C 1
ATOM 1139 O O . GLU A 1 141 ? -15.766 -5.494 -1.303 1.00 97.75 141 GLU A O 1
ATOM 1144 N N . MET A 1 142 ? -14.302 -3.806 -1.320 1.00 97.62 142 MET A N 1
ATOM 1145 C CA . MET A 1 142 ? -13.571 -4.214 -0.112 1.00 97.62 142 MET A CA 1
ATOM 1146 C C . MET A 1 142 ? -14.493 -4.533 1.073 1.00 97.62 142 MET A C 1
ATOM 1148 O O . MET A 1 142 ? -14.283 -5.512 1.787 1.00 97.62 142 MET A O 1
ATOM 1152 N N . LYS A 1 143 ? -15.541 -3.727 1.280 1.00 96.75 143 LYS A N 1
ATOM 1153 C CA . LYS A 1 143 ? -16.498 -3.928 2.378 1.00 96.75 143 LYS A CA 1
ATOM 1154 C C . LYS A 1 143 ? -17.325 -5.204 2.199 1.00 96.75 143 LYS A C 1
ATOM 1156 O O . LYS A 1 143 ? -17.628 -5.878 3.183 1.00 96.75 143 LYS A O 1
ATOM 1161 N N . GLU A 1 144 ? -17.716 -5.519 0.969 1.00 97.56 144 GLU A N 1
ATOM 1162 C CA . GLU A 1 144 ? -18.508 -6.709 0.643 1.00 97.56 144 GLU A CA 1
ATOM 1163 C C . GLU A 1 144 ? -17.644 -7.976 0.671 1.00 97.56 144 GLU A C 1
ATOM 1165 O O . GLU A 1 144 ? -18.053 -8.985 1.252 1.00 97.56 144 GLU A O 1
ATOM 1170 N N . ASP A 1 145 ? -16.416 -7.899 0.147 1.00 97.88 145 ASP A N 1
ATOM 1171 C CA . ASP A 1 145 ? -15.416 -8.969 0.232 1.00 97.88 145 ASP A CA 1
ATOM 1172 C C . ASP A 1 145 ? -15.075 -9.291 1.695 1.00 97.88 145 ASP A C 1
ATOM 1174 O O . ASP A 1 145 ? -15.100 -10.460 2.079 1.00 97.88 145 ASP A O 1
ATOM 1178 N N . TRP A 1 146 ? -14.870 -8.279 2.552 1.00 97.38 146 TRP A N 1
ATOM 1179 C CA . TRP A 1 146 ? -14.620 -8.479 3.986 1.00 97.38 146 TRP A CA 1
ATOM 1180 C C . TRP A 1 146 ? -15.778 -9.197 4.690 1.00 97.38 146 TRP A C 1
ATOM 1182 O O . TRP A 1 146 ? -15.569 -10.201 5.374 1.00 97.38 146 TRP A O 1
ATOM 1192 N N . LYS A 1 147 ? -17.021 -8.740 4.483 1.00 96.38 147 LYS A N 1
ATOM 1193 C CA . LYS A 1 147 ? -18.217 -9.389 5.053 1.00 96.38 147 LYS A CA 1
ATOM 1194 C C . LYS A 1 147 ? -18.373 -10.835 4.581 1.00 96.38 147 LYS A C 1
ATOM 1196 O O . LYS A 1 147 ? -18.779 -11.704 5.356 1.00 96.38 147 LYS A O 1
ATOM 1201 N N . SER A 1 148 ? -18.037 -11.103 3.323 1.00 97.00 148 SER A N 1
ATOM 1202 C CA . SER A 1 148 ? -18.030 -12.460 2.772 1.00 97.00 148 SER A CA 1
ATOM 1203 C C . SER A 1 148 ? -16.940 -13.310 3.429 1.00 97.00 148 SER A C 1
ATOM 1205 O O . SER A 1 148 ? -17.208 -14.436 3.849 1.00 97.00 148 SER A O 1
ATOM 1207 N N . CYS A 1 149 ? -15.742 -12.751 3.627 1.00 97.56 149 CYS A N 1
ATOM 1208 C CA . CYS A 1 149 ? -14.635 -13.424 4.305 1.00 97.56 149 CYS A CA 1
ATOM 1209 C C . CYS A 1 149 ? -14.977 -13.830 5.745 1.00 97.56 149 CYS A C 1
ATOM 1211 O O . CYS A 1 149 ? -14.568 -14.907 6.174 1.00 97.56 149 CYS A O 1
ATOM 1213 N N . LEU A 1 150 ? -15.748 -13.030 6.489 1.00 97.00 150 LEU A N 1
ATOM 1214 C CA . LEU A 1 150 ? -16.194 -13.423 7.833 1.00 97.00 150 LEU A CA 1
ATOM 1215 C C . LEU A 1 150 ? -17.014 -14.724 7.813 1.00 97.00 150 LEU A C 1
ATOM 1217 O O . LEU A 1 150 ? -16.854 -15.555 8.699 1.00 97.00 150 LEU A O 1
ATOM 1221 N N . ASN A 1 151 ? -17.847 -14.929 6.789 1.00 96.06 151 ASN A N 1
ATOM 1222 C CA . ASN A 1 151 ? -18.734 -16.092 6.673 1.00 96.06 151 ASN A CA 1
ATOM 1223 C C . ASN A 1 151 ? -18.061 -17.326 6.057 1.00 96.06 151 ASN A C 1
ATOM 1225 O O . ASN A 1 151 ? -18.379 -18.458 6.424 1.00 96.06 151 ASN A O 1
ATOM 1229 N N . ASN A 1 152 ? -17.179 -17.120 5.081 1.00 96.94 152 ASN A N 1
ATOM 1230 C CA . ASN A 1 152 ? -16.573 -18.197 4.306 1.00 96.94 152 ASN A CA 1
ATOM 1231 C C . ASN A 1 152 ? -15.807 -19.186 5.193 1.00 96.94 152 ASN A C 1
ATOM 1233 O O . ASN A 1 152 ? -15.191 -18.800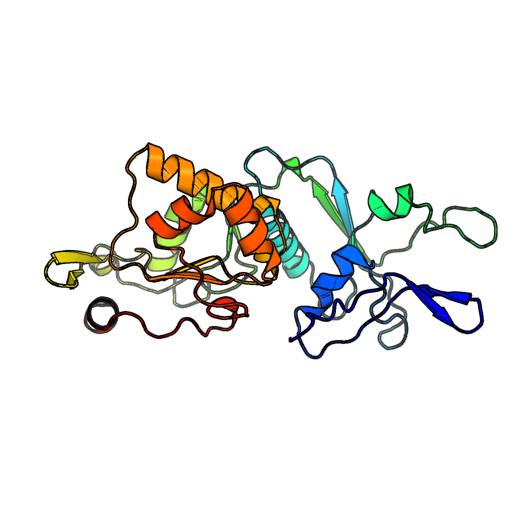 6.188 1.00 96.94 152 ASN A O 1
ATOM 1237 N N . ARG A 1 153 ? -15.791 -20.463 4.783 1.00 96.06 153 ARG A N 1
ATOM 1238 C CA . ARG A 1 153 ? -14.993 -21.515 5.436 1.00 96.06 153 ARG A CA 1
ATOM 1239 C C . ARG A 1 153 ? -13.535 -21.084 5.566 1.00 96.06 153 ARG A C 1
ATOM 1241 O O . ARG A 1 153 ? -13.024 -20.373 4.701 1.00 96.06 153 ARG A O 1
ATOM 1248 N N . ILE A 1 154 ? -12.867 -21.563 6.614 1.00 96.44 154 ILE A N 1
ATOM 1249 C CA . ILE A 1 154 ? -11.456 -21.261 6.867 1.00 96.44 154 ILE A CA 1
ATOM 1250 C C . ILE A 1 154 ? -10.637 -21.540 5.603 1.00 96.44 154 ILE A C 1
ATOM 1252 O O . ILE A 1 154 ? -10.627 -22.648 5.071 1.00 96.44 154 ILE A O 1
ATOM 1256 N N . GLY A 1 155 ? -9.975 -20.498 5.112 1.00 95.25 155 GLY A N 1
ATOM 1257 C CA . GLY A 1 155 ? -9.196 -20.521 3.881 1.00 95.25 155 GLY A CA 1
ATOM 1258 C C . GLY A 1 155 ? -8.583 -19.153 3.605 1.00 95.25 155 GLY A C 1
ATOM 1259 O O . GLY A 1 155 ? -8.594 -18.273 4.469 1.00 95.25 155 GLY A O 1
ATOM 1260 N N . PHE A 1 156 ? -8.062 -18.936 2.396 1.00 94.62 156 PHE A N 1
ATOM 1261 C CA . PHE A 1 156 ? -7.430 -17.658 2.033 1.00 94.62 156 PHE A CA 1
ATOM 1262 C C . PHE A 1 156 ? -8.396 -16.461 2.063 1.00 94.62 156 PHE A C 1
ATOM 1264 O O . PHE A 1 156 ? -7.989 -15.350 2.389 1.00 94.62 156 PHE A O 1
ATOM 1271 N N . LYS A 1 157 ? -9.680 -16.721 1.798 1.00 95.62 157 LYS A N 1
ATOM 1272 C CA . LYS A 1 157 ? -10.788 -15.753 1.764 1.00 95.62 157 LYS A CA 1
ATOM 1273 C C . LYS A 1 157 ? -11.883 -16.092 2.779 1.00 95.62 157 LYS A C 1
ATOM 1275 O O . LYS A 1 157 ? -13.063 -15.894 2.504 1.00 95.62 157 LYS A O 1
ATOM 1280 N N . GLY A 1 158 ? -11.511 -16.675 3.919 1.00 96.25 158 GLY A N 1
ATOM 1281 C CA . GLY A 1 158 ? -12.485 -17.098 4.918 1.00 96.25 158 GLY A CA 1
ATOM 1282 C C . GLY A 1 158 ? -11.934 -17.246 6.330 1.00 96.25 158 GLY A C 1
ATOM 1283 O O . GLY A 1 158 ? -10.804 -17.715 6.526 1.00 96.25 158 GLY A O 1
ATOM 1284 N N . PHE A 1 159 ? -12.753 -16.834 7.294 1.00 96.50 159 PHE A N 1
ATOM 1285 C CA . PHE A 1 159 ? -12.484 -16.874 8.733 1.00 96.50 159 PHE A CA 1
ATOM 1286 C C . PHE A 1 159 ? -13.473 -17.759 9.509 1.00 96.50 159 PHE A C 1
ATOM 1288 O O . PHE A 1 159 ? -13.184 -18.108 10.644 1.00 96.50 159 PHE A O 1
ATOM 1295 N N . ALA A 1 160 ? -14.594 -18.166 8.899 1.00 96.38 160 ALA A N 1
ATOM 1296 C CA . ALA A 1 160 ? -15.639 -18.995 9.506 1.00 96.38 160 ALA A CA 1
ATOM 1297 C C . ALA A 1 160 ? -16.189 -18.457 10.845 1.00 96.38 160 ALA A C 1
ATOM 1299 O O . ALA A 1 160 ? -16.502 -19.227 11.753 1.00 96.38 160 ALA A O 1
ATOM 1300 N N . ILE A 1 161 ? -16.344 -17.136 10.954 1.00 95.25 161 ILE A N 1
ATOM 1301 C CA . ILE A 1 161 ? -16.905 -16.474 12.134 1.00 95.25 161 ILE A CA 1
ATOM 1302 C C . ILE A 1 161 ? -18.425 -16.701 12.172 1.00 95.25 161 ILE A C 1
ATOM 1304 O O . ILE A 1 161 ? -19.120 -16.349 11.209 1.00 95.25 161 ILE A O 1
ATOM 1308 N N . PRO A 1 162 ? -18.990 -17.244 13.268 1.00 94.94 162 PRO A N 1
ATOM 1309 C CA . PRO A 1 162 ? -20.433 -17.420 13.408 1.00 94.94 162 PRO A CA 1
ATOM 1310 C C . PRO A 1 162 ? -21.190 -16.100 13.228 1.00 94.94 162 PRO A C 1
ATOM 1312 O O . PRO A 1 162 ? -20.799 -15.085 13.797 1.00 94.94 162 PRO A O 1
ATOM 1315 N N . LYS A 1 163 ? -22.325 -16.106 12.509 1.00 93.62 163 LYS 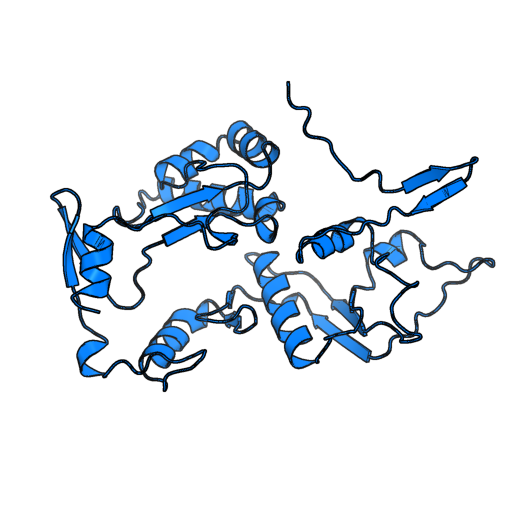A N 1
ATOM 1316 C CA . LYS A 1 163 ? -23.115 -14.883 12.237 1.00 93.62 163 LYS A CA 1
ATOM 1317 C C . LYS A 1 163 ? -23.450 -14.072 13.493 1.00 93.62 163 LYS A C 1
ATOM 1319 O O . LYS A 1 163 ? -23.420 -12.850 13.443 1.00 93.62 163 LYS A O 1
ATOM 1324 N N . LYS A 1 164 ? -23.715 -14.751 14.615 1.00 93.31 164 LYS A N 1
ATOM 1325 C CA . LYS A 1 164 ? -23.987 -14.122 15.918 1.00 93.31 164 LYS A CA 1
ATOM 1326 C C . LYS A 1 164 ? -22.812 -13.303 16.472 1.00 93.31 164 LYS A C 1
ATOM 1328 O O . LYS A 1 164 ? -23.042 -12.368 17.224 1.00 93.31 164 LYS A O 1
ATOM 1333 N N . SER A 1 165 ? -21.580 -13.645 16.096 1.00 93.12 165 SER A N 1
ATOM 1334 C CA . SER A 1 165 ? -20.354 -12.981 16.552 1.00 93.12 165 SER A CA 1
ATOM 1335 C C . SER A 1 165 ? -19.852 -11.925 15.562 1.00 93.12 165 SER A C 1
ATOM 1337 O O . SER A 1 165 ? -19.044 -11.087 15.929 1.00 93.12 165 SER A O 1
ATOM 1339 N N . GLN A 1 166 ? -20.352 -11.897 14.320 1.00 93.12 166 GLN A N 1
ATOM 1340 C CA . GLN A 1 166 ? -19.873 -10.958 13.289 1.00 93.12 166 GLN A CA 1
ATOM 1341 C C . GLN A 1 166 ? -20.148 -9.485 13.616 1.00 93.12 166 GLN A C 1
ATOM 1343 O O . GLN A 1 166 ? -19.476 -8.605 13.084 1.00 93.12 166 GLN A O 1
ATOM 1348 N N . THR A 1 167 ? -21.133 -9.216 14.473 1.00 94.06 167 THR A N 1
ATOM 1349 C CA . THR A 1 167 ? -21.461 -7.874 14.970 1.00 94.06 167 THR A CA 1
ATOM 1350 C C . THR A 1 167 ? -20.939 -7.629 16.384 1.00 94.06 167 THR A C 1
ATOM 1352 O O . THR A 1 167 ? -21.375 -6.667 17.012 1.00 94.06 167 THR A O 1
ATOM 1355 N N . LYS A 1 168 ? -20.057 -8.497 16.907 1.00 93.56 168 LYS A N 1
ATOM 1356 C CA . LYS A 1 168 ? -19.465 -8.318 18.235 1.00 93.56 168 LYS A CA 1
ATOM 1357 C C . LYS A 1 168 ? -18.688 -7.000 18.270 1.00 93.56 168 LYS A C 1
ATOM 1359 O O . LYS A 1 168 ? -17.975 -6.654 17.324 1.00 93.56 168 LYS A O 1
ATOM 1364 N N . VAL A 1 169 ? -18.876 -6.276 19.367 1.00 95.44 169 VAL A N 1
ATOM 1365 C CA . VAL A 1 169 ? -18.138 -5.066 19.718 1.00 95.44 169 VAL A CA 1
ATOM 1366 C C . VAL A 1 169 ? -17.460 -5.346 21.048 1.00 95.44 169 VAL A C 1
ATOM 1368 O O . VAL A 1 169 ? -18.107 -5.857 21.962 1.00 95.44 169 VAL A O 1
ATOM 1371 N N . VAL A 1 170 ? -16.169 -5.053 21.126 1.00 94.88 170 VAL A N 1
ATOM 1372 C CA . VAL A 1 170 ? -15.371 -5.171 22.345 1.00 94.88 170 VAL A CA 1
ATOM 1373 C C . VAL A 1 170 ? -15.068 -3.764 22.828 1.00 94.88 170 VAL A C 1
ATOM 1375 O O . VAL A 1 170 ? -14.424 -2.992 22.116 1.00 94.88 170 VAL A O 1
ATOM 1378 N N . GLU A 1 171 ? -15.570 -3.421 24.009 1.00 95.00 171 GLU A N 1
ATOM 1379 C CA . GLU A 1 171 ? -15.221 -2.182 24.698 1.00 95.00 171 GLU A CA 1
ATOM 1380 C C . GLU A 1 171 ? -13.968 -2.409 25.543 1.00 95.00 171 GLU A C 1
ATOM 1382 O O . GLU A 1 171 ? -13.870 -3.394 26.272 1.00 95.00 171 GLU A O 1
ATOM 1387 N N . PHE A 1 172 ? -13.011 -1.491 25.457 1.00 94.38 172 PHE A N 1
ATOM 1388 C CA . PHE A 1 172 ? -11.766 -1.548 26.215 1.00 94.38 172 PHE A CA 1
ATOM 1389 C C . PHE A 1 172 ? -11.326 -0.140 26.624 1.00 94.38 172 PHE A C 1
ATOM 1391 O O . PHE A 1 172 ? -11.706 0.860 26.008 1.00 94.38 172 PHE A O 1
ATOM 1398 N N . SER A 1 173 ? -10.539 -0.045 27.695 1.00 94.00 173 SER A N 1
ATOM 1399 C CA . SER A 1 173 ? -9.845 1.195 28.043 1.00 94.00 173 SER A CA 1
ATOM 1400 C C . SER A 1 173 ? -8.538 1.235 27.269 1.00 94.00 173 SER A C 1
ATOM 1402 O O . SER A 1 173 ? -7.749 0.306 27.384 1.00 94.00 173 SER A O 1
ATOM 1404 N N . PHE A 1 174 ? -8.306 2.310 26.521 1.00 93.62 174 PHE A N 1
ATOM 1405 C CA . PHE A 1 174 ? -7.006 2.623 25.950 1.00 93.62 174 PHE A CA 1
ATOM 1406 C C . PHE A 1 174 ? -6.457 3.903 26.571 1.00 93.62 174 PHE A C 1
ATOM 1408 O O . PHE A 1 174 ? -6.994 4.993 26.334 1.00 93.62 174 PHE A O 1
ATOM 1415 N N . ARG A 1 175 ? -5.396 3.802 27.376 1.00 91.50 175 ARG A N 1
ATOM 1416 C CA . ARG A 1 175 ? -4.758 4.957 28.047 1.00 91.50 175 ARG A CA 1
ATOM 1417 C C . ARG A 1 175 ? -5.759 5.864 28.782 1.00 91.50 175 ARG A C 1
ATOM 1419 O O . ARG A 1 175 ? -5.698 7.093 28.689 1.00 91.50 175 ARG A O 1
ATOM 1426 N N . GLY A 1 176 ? -6.712 5.250 29.484 1.00 89.00 176 GLY A N 1
ATOM 1427 C CA . GLY A 1 176 ? -7.749 5.940 30.259 1.00 89.00 176 GLY A CA 1
ATOM 1428 C C . GLY A 1 176 ? -8.907 6.517 29.436 1.00 89.00 176 GLY A C 1
ATOM 1429 O O . GLY A 1 176 ? -9.691 7.303 29.967 1.00 89.00 176 GLY A O 1
ATOM 1430 N N . ARG A 1 177 ? -9.030 6.162 28.150 1.00 92.00 177 ARG A N 1
ATOM 1431 C CA . ARG A 1 177 ? -10.172 6.517 27.294 1.00 92.00 177 ARG A CA 1
ATOM 1432 C C . ARG A 1 177 ? -10.910 5.259 26.863 1.00 92.00 177 ARG A C 1
ATOM 1434 O O . ARG A 1 177 ? -10.280 4.291 26.458 1.00 92.00 177 ARG A O 1
ATOM 1441 N N . THR A 1 178 ? -12.236 5.288 26.894 1.00 93.88 178 THR A N 1
ATOM 1442 C CA . THR A 1 178 ? -13.045 4.194 26.348 1.00 93.88 178 THR A CA 1
ATOM 1443 C C . THR A 1 178 ? -12.896 4.133 24.829 1.00 93.88 178 THR A C 1
ATOM 1445 O O . THR A 1 178 ? -12.998 5.157 24.145 1.00 93.88 178 THR A O 1
ATOM 1448 N N . ALA A 1 179 ? -12.671 2.933 24.307 1.00 94.50 179 ALA A N 1
ATOM 1449 C CA . ALA A 1 179 ? -12.579 2.634 22.889 1.00 94.50 179 ALA A CA 1
ATOM 1450 C C . ALA A 1 179 ? -13.367 1.358 22.555 1.00 94.50 179 ALA A C 1
ATOM 1452 O O . ALA A 1 179 ? -13.628 0.521 23.416 1.00 94.50 179 ALA A O 1
ATOM 1453 N N . GLU A 1 180 ? -13.747 1.224 21.285 1.00 95.06 180 GLU A N 1
ATOM 1454 C CA . GLU A 1 180 ? -14.487 0.076 20.756 1.00 95.06 180 GLU A CA 1
ATOM 1455 C C . GLU A 1 180 ? -13.713 -0.558 19.597 1.00 95.06 180 GLU A C 1
ATOM 1457 O O . GLU A 1 180 ? -13.273 0.152 18.684 1.00 95.06 180 GLU A O 1
ATOM 1462 N N . LEU A 1 181 ? -13.618 -1.889 19.599 1.00 95.62 181 LEU A N 1
ATOM 1463 C CA . LEU A 1 181 ? -13.120 -2.691 18.482 1.00 95.62 181 LEU A CA 1
ATOM 1464 C C . LEU A 1 181 ? -14.197 -3.616 17.922 1.00 95.62 181 LEU A C 1
ATOM 1466 O O . LEU A 1 181 ? -14.997 -4.209 18.645 1.00 95.62 181 LEU A O 1
ATOM 1470 N N . ARG A 1 182 ? -14.195 -3.749 16.598 1.00 95.56 182 ARG A N 1
ATOM 1471 C CA . ARG A 1 182 ? -15.087 -4.607 15.815 1.00 95.56 182 ARG A CA 1
ATOM 1472 C C . ARG A 1 182 ? -14.290 -5.359 14.758 1.00 95.56 182 ARG A C 1
ATOM 1474 O O . ARG A 1 182 ? -13.199 -4.951 14.357 1.00 95.56 182 ARG A O 1
ATOM 1481 N N . HIS A 1 183 ? -14.869 -6.428 14.217 1.00 95.94 183 HIS A N 1
ATOM 1482 C CA . HIS A 1 183 ? -14.257 -7.131 13.091 1.00 95.94 183 HIS A CA 1
ATOM 1483 C C . HIS A 1 183 ? -14.048 -6.204 11.883 1.00 95.94 183 HIS A C 1
ATOM 1485 O O . HIS A 1 183 ? -15.001 -5.726 11.261 1.00 95.94 183 HIS A O 1
ATOM 1491 N N . GLY A 1 184 ? -12.783 -6.029 11.501 1.00 95.12 184 GLY A N 1
ATOM 1492 C CA . GLY A 1 184 ? -12.367 -5.186 10.381 1.00 95.12 184 GLY A CA 1
ATOM 1493 C C . GLY A 1 184 ? -11.872 -3.803 10.795 1.00 95.12 184 GLY A C 1
ATOM 1494 O O . GLY A 1 184 ? -11.469 -3.039 9.919 1.00 95.12 184 GLY A O 1
ATOM 1495 N N . ASP A 1 185 ? -11.869 -3.477 12.093 1.00 96.88 185 ASP A N 1
ATOM 1496 C CA . ASP A 1 185 ? -11.144 -2.304 12.570 1.00 96.88 185 ASP A CA 1
ATOM 1497 C C . ASP A 1 185 ? -9.641 -2.458 12.306 1.00 96.88 185 ASP A C 1
ATOM 1499 O O . ASP A 1 185 ? -9.040 -3.522 12.471 1.00 96.88 185 ASP A O 1
ATOM 1503 N N . VAL A 1 186 ? -9.032 -1.360 11.870 1.00 97.44 186 VAL A N 1
ATOM 1504 C CA . VAL A 1 186 ? -7.594 -1.285 11.627 1.00 97.44 186 VAL A CA 1
ATOM 1505 C C . VAL A 1 186 ? -6.889 -1.113 12.966 1.00 97.44 186 VAL A C 1
ATOM 1507 O O . VAL A 1 186 ? -7.249 -0.228 13.736 1.00 97.44 186 VAL A O 1
ATOM 1510 N N . VAL A 1 187 ? -5.867 -1.930 13.221 1.00 97.50 187 VAL A N 1
ATOM 1511 C CA . VAL A 1 187 ? -5.013 -1.834 14.423 1.00 97.50 187 VAL A CA 1
ATOM 1512 C C . VAL A 1 187 ? -3.547 -1.552 14.089 1.00 97.50 187 VAL A C 1
ATOM 1514 O O . VAL A 1 187 ? -2.810 -1.041 14.925 1.00 97.50 187 VAL A O 1
ATOM 1517 N N . ILE A 1 188 ? -3.134 -1.796 12.841 1.00 97.75 188 ILE A N 1
ATOM 1518 C CA . ILE A 1 188 ? -1.819 -1.428 12.302 1.00 97.75 188 ILE A CA 1
ATOM 1519 C C . ILE A 1 188 ? -2.030 -0.700 10.978 1.00 97.75 188 ILE A C 1
ATOM 1521 O O . ILE A 1 188 ? -2.717 -1.206 10.092 1.00 97.75 188 ILE A O 1
ATOM 1525 N N . ALA A 1 189 ? -1.392 0.458 10.821 1.00 97.75 189 ALA A N 1
ATOM 1526 C CA . ALA A 1 189 ? -1.353 1.202 9.567 1.00 97.75 189 ALA A CA 1
ATOM 1527 C C . ALA A 1 189 ? 0.084 1.662 9.289 1.00 97.75 189 ALA A C 1
ATOM 1529 O O . ALA A 1 189 ? 0.555 2.655 9.837 1.00 97.75 189 ALA A O 1
ATOM 1530 N N . ALA A 1 190 ? 0.803 0.932 8.438 1.00 97.25 190 ALA A N 1
ATOM 1531 C CA . ALA A 1 190 ? 2.212 1.199 8.161 1.00 97.25 190 ALA A CA 1
ATOM 1532 C C . ALA A 1 190 ? 2.438 1.614 6.703 1.00 97.25 190 ALA A C 1
ATOM 1534 O O . ALA A 1 190 ? 2.094 0.876 5.780 1.00 97.25 190 ALA A O 1
ATOM 1535 N N . ILE A 1 191 ? 3.088 2.761 6.498 1.00 96.50 191 ILE A N 1
ATOM 1536 C CA . ILE A 1 191 ? 3.671 3.137 5.207 1.00 96.50 191 ILE A CA 1
ATOM 1537 C C . ILE A 1 191 ? 5.094 2.578 5.189 1.00 96.50 191 ILE A C 1
ATOM 1539 O O . ILE A 1 191 ? 6.002 3.132 5.803 1.00 96.50 191 ILE A O 1
ATOM 1543 N N . THR A 1 192 ? 5.277 1.436 4.534 1.00 94.62 192 THR A N 1
ATOM 1544 C CA . THR A 1 192 ? 6.523 0.653 4.550 1.00 94.62 192 THR A CA 1
ATOM 1545 C C . THR A 1 192 ? 6.806 0.052 3.165 1.00 94.62 192 THR A C 1
ATOM 1547 O O . THR A 1 192 ? 6.070 0.305 2.209 1.00 94.62 192 THR A O 1
ATOM 1550 N N . SER A 1 193 ? 7.838 -0.793 3.077 1.00 90.50 193 SER A N 1
ATOM 1551 C CA . SER A 1 193 ? 8.324 -1.500 1.885 1.00 90.50 193 SER A CA 1
ATOM 1552 C C . SER A 1 193 ? 9.052 -0.612 0.877 1.00 90.50 193 SER A C 1
ATOM 1554 O O . SER A 1 193 ? 8.582 0.468 0.507 1.00 90.50 193 SER A O 1
ATOM 1556 N N . CYS A 1 194 ? 10.180 -1.100 0.354 1.00 87.50 194 CYS A N 1
ATOM 1557 C CA . CYS A 1 194 ? 10.865 -0.475 -0.778 1.00 87.50 194 CYS A CA 1
ATOM 1558 C C . CYS A 1 194 ? 9.953 -0.386 -2.013 1.00 87.50 194 CYS A C 1
ATOM 1560 O O . CYS A 1 194 ? 10.032 0.610 -2.721 1.00 87.50 194 CYS A O 1
ATOM 1562 N N . THR A 1 195 ? 9.017 -1.330 -2.191 1.00 87.19 195 THR A N 1
ATOM 1563 C CA . THR A 1 195 ? 8.052 -1.368 -3.309 1.00 87.19 195 THR A CA 1
ATOM 1564 C C . THR A 1 195 ? 7.295 -0.050 -3.497 1.00 87.19 195 THR A C 1
ATOM 1566 O O . THR A 1 195 ? 7.098 0.391 -4.626 1.00 87.19 195 THR A O 1
ATOM 1569 N N . ASN A 1 196 ? 6.870 0.588 -2.400 1.00 89.44 196 ASN A N 1
ATOM 1570 C CA . ASN A 1 196 ? 6.095 1.831 -2.455 1.00 89.44 196 ASN A CA 1
ATOM 1571 C C . ASN A 1 196 ? 6.912 3.050 -2.014 1.00 89.44 196 ASN A C 1
ATOM 1573 O O . ASN A 1 196 ? 6.757 4.129 -2.582 1.00 89.44 196 ASN A O 1
ATOM 1577 N N . THR A 1 197 ? 7.804 2.897 -1.030 1.00 91.94 197 THR A N 1
ATOM 1578 C CA . THR A 1 197 ? 8.565 4.037 -0.490 1.00 91.94 197 THR A CA 1
ATOM 1579 C C . THR A 1 197 ? 9.655 4.539 -1.433 1.00 91.94 197 THR A C 1
ATOM 1581 O O . THR A 1 197 ? 10.106 5.670 -1.281 1.00 91.94 197 THR A O 1
ATOM 1584 N N . SER A 1 198 ? 10.044 3.761 -2.448 1.00 87.62 198 SER A N 1
ATOM 1585 C CA . SER A 1 198 ? 10.928 4.235 -3.516 1.00 87.62 198 SER A CA 1
ATOM 1586 C C . SER A 1 198 ? 10.222 5.107 -4.556 1.00 87.62 198 SER A C 1
ATOM 1588 O O . SER A 1 198 ? 10.890 5.623 -5.449 1.00 87.62 198 SER A O 1
ATOM 1590 N N . ASN A 1 199 ? 8.890 5.229 -4.502 1.00 89.88 199 ASN A N 1
ATOM 1591 C CA . ASN A 1 199 ? 8.093 5.951 -5.486 1.00 89.88 199 ASN A CA 1
ATOM 1592 C C . ASN A 1 199 ? 7.645 7.315 -4.922 1.00 89.88 199 ASN A C 1
ATOM 1594 O O . ASN A 1 199 ? 6.700 7.371 -4.125 1.00 89.88 199 ASN A O 1
ATOM 1598 N N . PRO A 1 200 ? 8.260 8.436 -5.356 1.00 92.12 200 PRO A N 1
ATOM 1599 C CA . PRO A 1 200 ? 7.914 9.758 -4.846 1.00 92.12 200 PRO A CA 1
ATOM 1600 C C . PRO A 1 200 ? 6.454 10.141 -5.089 1.00 92.12 200 PRO A C 1
ATOM 1602 O O . PRO A 1 200 ? 5.873 10.828 -4.255 1.00 92.12 200 PRO A O 1
ATOM 1605 N N . SER A 1 201 ? 5.834 9.685 -6.184 1.00 89.69 201 SER A N 1
ATOM 1606 C CA . SER A 1 201 ? 4.438 10.010 -6.498 1.00 89.69 201 SER A CA 1
ATOM 1607 C C . SER A 1 201 ? 3.473 9.446 -5.456 1.00 89.69 201 SER A C 1
ATOM 1609 O O . SER A 1 201 ? 2.558 10.152 -5.036 1.00 89.69 201 SER A O 1
ATOM 1611 N N . ILE A 1 202 ? 3.695 8.211 -4.990 1.00 92.31 202 ILE A N 1
ATOM 1612 C CA . ILE A 1 202 ? 2.858 7.600 -3.944 1.00 92.31 202 ILE A CA 1
ATOM 1613 C C . ILE A 1 202 ? 3.119 8.274 -2.597 1.00 92.31 202 ILE A C 1
ATOM 1615 O O . ILE A 1 202 ? 2.178 8.613 -1.885 1.00 92.31 202 ILE A O 1
ATOM 1619 N N . MET A 1 203 ? 4.385 8.518 -2.259 1.00 96.19 203 MET A N 1
ATOM 1620 C CA . MET A 1 203 ? 4.750 9.119 -0.976 1.00 96.19 203 MET A CA 1
ATOM 1621 C C . MET A 1 203 ? 4.260 10.565 -0.835 1.00 96.19 203 MET A C 1
ATOM 1623 O O . MET A 1 203 ? 3.709 10.933 0.201 1.00 96.19 203 MET A O 1
ATOM 1627 N N . LEU A 1 204 ? 4.413 11.381 -1.881 1.00 96.25 204 LEU A N 1
ATOM 1628 C CA . LEU A 1 204 ? 3.853 12.732 -1.917 1.00 96.25 204 LEU A CA 1
ATOM 1629 C C . LEU A 1 204 ? 2.323 12.689 -1.935 1.00 96.25 204 LEU A C 1
ATOM 1631 O O . LEU A 1 204 ? 1.696 13.476 -1.233 1.00 96.25 204 LEU A O 1
ATOM 1635 N N . GLY A 1 205 ? 1.720 11.747 -2.668 1.00 95.69 205 GLY A N 1
ATOM 1636 C CA . GLY A 1 205 ? 0.274 11.521 -2.658 1.00 95.69 205 GLY A CA 1
ATOM 1637 C C . GLY A 1 205 ? -0.261 11.237 -1.252 1.00 95.69 205 GLY A C 1
ATOM 1638 O O . GLY A 1 205 ? -1.186 11.910 -0.802 1.00 95.69 205 GLY A O 1
ATOM 1639 N N . ALA A 1 206 ? 0.370 10.318 -0.517 1.00 97.06 206 ALA A N 1
ATOM 1640 C CA . ALA A 1 206 ? 0.015 10.000 0.866 1.00 97.06 206 ALA A CA 1
ATOM 1641 C C . ALA A 1 206 ? 0.134 11.225 1.787 1.00 97.06 206 ALA A C 1
ATOM 1643 O O . ALA A 1 206 ? -0.762 11.500 2.585 1.00 97.06 206 ALA A O 1
ATOM 1644 N N . ALA A 1 207 ? 1.201 12.010 1.641 1.00 97.69 207 ALA A N 1
ATOM 1645 C CA . ALA A 1 207 ? 1.404 13.203 2.455 1.00 97.69 207 ALA A CA 1
ATOM 1646 C C . ALA A 1 207 ? 0.416 14.339 2.110 1.00 97.69 207 ALA A C 1
ATOM 1648 O O . ALA A 1 207 ? -0.014 15.084 2.991 1.00 97.69 207 ALA A O 1
ATOM 1649 N N . LEU A 1 208 ? -0.009 14.451 0.848 1.00 97.88 208 LEU A N 1
ATOM 1650 C CA . LEU A 1 208 ? -1.069 15.373 0.426 1.00 97.88 208 LEU A CA 1
ATOM 1651 C C . LEU A 1 208 ? -2.444 14.949 0.959 1.00 97.88 208 LEU A C 1
ATOM 1653 O O . LEU A 1 208 ? -3.218 15.810 1.381 1.00 97.88 208 LEU A O 1
ATOM 1657 N N . VAL A 1 209 ? -2.730 13.644 1.007 1.00 97.44 209 VAL A N 1
ATOM 1658 C CA . VAL A 1 209 ? -3.923 13.113 1.687 1.00 97.44 209 VAL A CA 1
ATOM 1659 C C . VAL A 1 209 ? -3.873 13.450 3.176 1.00 97.44 209 VAL A C 1
ATOM 1661 O O . VAL A 1 209 ? -4.851 13.972 3.704 1.00 97.44 209 VAL A O 1
ATOM 1664 N N . ALA A 1 210 ? -2.729 13.253 3.837 1.00 98.19 210 ALA A N 1
ATOM 1665 C CA . ALA A 1 210 ? -2.550 13.616 5.242 1.00 98.19 210 ALA A CA 1
ATOM 1666 C C . ALA A 1 210 ? -2.772 15.117 5.485 1.00 98.19 210 ALA A C 1
ATOM 1668 O O . ALA A 1 210 ? -3.467 15.504 6.426 1.00 98.19 210 ALA A O 1
ATOM 1669 N N . LYS A 1 211 ? -2.250 15.972 4.596 1.00 98.44 211 LYS A N 1
ATOM 1670 C CA . LYS A 1 211 ? -2.496 17.417 4.626 1.00 98.44 211 LYS A CA 1
ATOM 1671 C C . LYS A 1 211 ? -3.989 17.732 4.543 1.00 98.44 211 LYS A C 1
ATOM 1673 O O . LYS A 1 211 ? -4.490 18.472 5.385 1.00 98.44 211 LYS A O 1
ATOM 1678 N N . LYS A 1 212 ? -4.707 17.150 3.576 1.00 98.38 212 LYS A N 1
ATOM 1679 C CA . LYS A 1 212 ? -6.156 17.353 3.427 1.00 98.38 212 LYS A CA 1
ATOM 1680 C C . LYS A 1 212 ? -6.957 16.827 4.612 1.00 98.38 212 LYS A C 1
ATOM 1682 O O . LYS A 1 212 ? -7.866 17.512 5.061 1.00 98.38 212 LYS A O 1
ATOM 1687 N N . ALA A 1 213 ? -6.588 15.677 5.164 1.00 98.25 213 ALA A N 1
ATOM 1688 C CA . ALA A 1 213 ? -7.205 15.151 6.376 1.00 98.25 213 ALA A CA 1
ATOM 1689 C C . ALA A 1 213 ? -7.029 16.115 7.562 1.00 98.25 213 ALA A C 1
ATOM 1691 O O . ALA A 1 213 ? -8.001 16.442 8.236 1.00 98.25 213 ALA A O 1
ATOM 1692 N N . CYS A 1 214 ? -5.823 16.659 7.753 1.00 97.62 214 CYS A N 1
ATOM 1693 C CA . CYS A 1 214 ? -5.556 17.646 8.799 1.00 97.62 214 CYS A CA 1
ATOM 1694 C C . CYS A 1 214 ? -6.325 18.962 8.598 1.00 97.62 214 CYS A C 1
ATOM 1696 O O . CYS A 1 214 ? -6.775 19.547 9.580 1.00 97.62 214 CYS A O 1
ATOM 1698 N N . GLU A 1 215 ? -6.458 19.437 7.353 1.00 98.00 215 GLU A N 1
ATOM 1699 C CA . GLU A 1 215 ? -7.256 20.626 7.000 1.00 98.00 215 GLU A CA 1
ATOM 1700 C C . GLU A 1 215 ? -8.754 20.423 7.280 1.00 98.00 215 GLU A C 1
ATOM 1702 O O . GLU A 1 215 ? -9.454 21.384 7.579 1.00 98.00 215 GLU A O 1
ATOM 1707 N N . LEU A 1 216 ? -9.230 19.177 7.219 1.00 98.31 216 LEU A N 1
ATOM 1708 C CA . LEU A 1 216 ? -10.604 18.782 7.536 1.00 98.31 216 LEU A CA 1
ATOM 1709 C C . LEU A 1 216 ? -10.790 18.347 9.001 1.00 98.31 216 LEU A C 1
ATOM 1711 O O . LEU A 1 216 ? -11.839 17.802 9.338 1.00 98.31 216 LEU A O 1
ATOM 1715 N N . CYS A 1 217 ? -9.790 18.558 9.865 1.00 97.38 217 CYS A N 1
ATOM 1716 C CA . CYS A 1 217 ? -9.801 18.138 11.272 1.00 97.38 217 CYS A CA 1
ATOM 1717 C C . CYS A 1 217 ? -10.067 16.632 11.474 1.00 97.38 217 CYS A C 1
ATOM 1719 O O . CYS A 1 217 ? -10.632 16.229 12.488 1.00 97.38 217 CYS A O 1
ATOM 1721 N N . LEU A 1 218 ? -9.666 15.797 10.512 1.00 97.81 218 LEU A N 1
ATOM 1722 C CA . LEU A 1 218 ? -9.711 14.346 10.650 1.00 97.81 218 LEU A CA 1
ATOM 1723 C C . LEU A 1 218 ? -8.510 13.860 11.464 1.00 97.81 218 LEU A C 1
ATOM 1725 O O . LEU A 1 218 ? -7.384 14.327 11.277 1.00 97.81 218 LEU A O 1
ATOM 1729 N N . GLU A 1 219 ? -8.758 12.877 12.323 1.00 95.19 219 GLU A N 1
ATOM 1730 C CA . GLU A 1 219 ? -7.756 12.268 13.193 1.00 95.19 219 GLU A CA 1
ATOM 1731 C C . GLU A 1 219 ? -7.738 10.748 13.021 1.00 95.19 219 GLU A C 1
ATOM 1733 O O . GLU A 1 219 ? -8.738 10.122 12.656 1.00 95.19 219 GLU A O 1
ATOM 1738 N N . VAL A 1 220 ? -6.582 10.145 13.294 1.00 97.12 220 VAL A N 1
ATOM 1739 C CA . VAL A 1 220 ? -6.442 8.690 13.366 1.00 97.12 220 VAL A CA 1
ATOM 1740 C C . VAL A 1 220 ? -6.871 8.229 14.757 1.00 97.12 220 VAL A C 1
ATOM 1742 O O . VAL A 1 220 ? -6.508 8.836 15.764 1.00 97.12 220 VAL A O 1
ATOM 1745 N N . LYS A 1 221 ? -7.642 7.139 14.818 1.00 95.44 221 LYS A N 1
ATOM 1746 C CA . LYS A 1 221 ? -8.023 6.494 16.081 1.00 95.44 221 LYS A CA 1
ATOM 1747 C C . LYS A 1 221 ? -6.763 6.167 16.897 1.00 95.44 221 LYS A C 1
ATOM 1749 O O . LYS A 1 221 ? -5.813 5.586 16.383 1.00 95.44 221 LYS A O 1
ATOM 1754 N N . HIS A 1 222 ? -6.768 6.531 18.175 1.00 92.50 222 HIS A N 1
ATOM 1755 C CA . HIS A 1 222 ? -5.570 6.569 19.022 1.00 92.50 222 HIS A CA 1
ATOM 1756 C C . HIS A 1 222 ? -4.931 5.201 19.312 1.00 92.50 222 HIS A C 1
ATOM 1758 O O . HIS A 1 222 ? -3.759 5.148 19.671 1.00 92.50 222 HIS A O 1
ATOM 1764 N N . TRP A 1 223 ? -5.682 4.110 19.154 1.00 95.12 223 TRP A N 1
ATOM 1765 C CA . TRP A 1 223 ? -5.191 2.744 19.345 1.00 95.12 223 TRP A CA 1
ATOM 1766 C C . TRP A 1 223 ? -4.482 2.174 18.109 1.00 95.12 223 TRP A C 1
ATOM 1768 O O . TRP A 1 223 ? -3.915 1.085 18.165 1.00 95.12 223 TRP A O 1
ATOM 1778 N N . ILE A 1 224 ? -4.537 2.872 16.968 1.00 97.12 224 ILE A N 1
ATOM 1779 C CA . ILE A 1 224 ? -3.924 2.394 15.730 1.00 97.12 224 ILE A CA 1
ATOM 1780 C C . ILE A 1 224 ? -2.416 2.592 15.816 1.00 97.12 224 ILE A C 1
ATOM 1782 O O . ILE A 1 224 ? -1.924 3.713 15.943 1.00 97.12 224 ILE A O 1
ATOM 1786 N N . LYS A 1 225 ? -1.667 1.502 15.647 1.00 96.88 225 LYS A N 1
ATOM 1787 C CA . LYS A 1 225 ? -0.215 1.551 15.509 1.00 96.88 225 LYS A CA 1
ATOM 1788 C C . LYS A 1 225 ? 0.161 2.049 14.115 1.00 96.88 225 LYS A C 1
ATOM 1790 O O . LYS A 1 225 ? 0.242 1.277 13.155 1.00 96.88 225 LYS A O 1
ATOM 1795 N N . THR A 1 226 ? 0.364 3.356 14.004 1.00 97.44 226 THR A N 1
ATOM 1796 C CA . THR A 1 226 ? 0.835 4.016 12.786 1.00 97.44 226 THR A CA 1
ATOM 1797 C C . THR A 1 226 ? 2.358 4.020 12.695 1.00 97.44 226 THR A C 1
ATOM 1799 O O . THR A 1 226 ? 3.054 4.069 13.708 1.00 97.44 226 THR A O 1
ATOM 1802 N N . GLY A 1 227 ? 2.902 4.006 11.478 1.00 96.00 227 GLY A N 1
ATOM 1803 C CA . GLY A 1 227 ? 4.343 4.167 11.285 1.00 96.00 227 GLY A CA 1
ATOM 1804 C C . GLY A 1 227 ? 4.742 4.415 9.838 1.00 96.00 227 GLY A C 1
ATOM 1805 O O . GLY A 1 227 ? 4.124 3.886 8.912 1.00 96.00 227 GLY A O 1
ATOM 1806 N N . LEU A 1 228 ? 5.790 5.214 9.648 1.00 96.69 228 LEU A N 1
ATOM 1807 C CA . LEU A 1 228 ? 6.432 5.452 8.360 1.00 96.69 228 LEU A CA 1
ATOM 1808 C C . LEU A 1 228 ? 7.846 4.863 8.386 1.00 96.69 228 LEU A C 1
ATOM 1810 O O . LEU A 1 228 ? 8.677 5.267 9.195 1.00 96.69 228 LEU A O 1
ATOM 1814 N N . ALA A 1 229 ? 8.134 3.925 7.490 1.00 95.69 229 ALA A N 1
ATOM 1815 C CA . ALA A 1 229 ? 9.447 3.306 7.351 1.00 95.69 229 ALA A CA 1
ATOM 1816 C C . ALA A 1 229 ? 9.977 3.500 5.925 1.00 95.69 229 ALA A C 1
ATOM 1818 O O . ALA A 1 229 ? 9.737 2.657 5.053 1.00 95.69 229 ALA A O 1
ATOM 1819 N N . PRO A 1 230 ? 10.655 4.625 5.642 1.00 92.44 230 PRO A N 1
ATOM 1820 C CA . PRO A 1 230 ? 11.161 4.900 4.310 1.00 92.44 230 PRO A CA 1
ATOM 1821 C C . PRO A 1 230 ? 12.322 3.976 3.935 1.00 92.44 230 PRO A C 1
ATOM 1823 O O . PRO A 1 230 ? 13.211 3.718 4.743 1.00 92.44 230 PRO A O 1
ATOM 1826 N N . GLY A 1 231 ? 12.388 3.557 2.669 1.00 88.62 231 GLY A N 1
ATOM 1827 C CA . GLY A 1 231 ? 13.529 2.789 2.158 1.00 88.62 231 GLY A CA 1
ATOM 1828 C C . GLY A 1 231 ? 14.835 3.590 2.046 1.00 88.62 231 GLY A C 1
ATOM 1829 O O . GLY A 1 231 ? 15.898 3.006 1.863 1.00 88.62 231 GLY A O 1
ATOM 1830 N N . SER A 1 232 ? 14.781 4.924 2.134 1.00 91.62 232 SER A N 1
ATOM 1831 C CA . SER A 1 232 ? 15.950 5.803 2.030 1.00 91.62 232 SER A CA 1
ATOM 1832 C C . SER A 1 232 ? 15.704 7.161 2.685 1.00 91.62 232 SER A C 1
ATOM 1834 O O . SER A 1 232 ? 14.583 7.669 2.691 1.00 91.62 232 SER A O 1
ATOM 1836 N N . ILE A 1 233 ? 16.784 7.803 3.137 1.00 92.19 233 ILE A N 1
ATOM 1837 C CA . ILE A 1 233 ? 16.800 9.179 3.663 1.00 92.19 233 ILE A CA 1
ATOM 1838 C C . ILE A 1 233 ? 16.279 10.193 2.629 1.00 92.19 233 ILE A C 1
ATOM 1840 O O . ILE A 1 233 ? 15.772 11.253 2.993 1.00 92.19 233 ILE A O 1
ATOM 1844 N N . VAL A 1 234 ? 16.374 9.887 1.330 1.00 93.38 234 VAL A N 1
ATOM 1845 C CA . VAL A 1 234 ? 15.855 10.759 0.261 1.00 93.38 234 VAL A CA 1
ATOM 1846 C C . VAL A 1 234 ? 14.357 11.027 0.430 1.00 93.38 234 VAL A C 1
ATOM 1848 O O . VAL A 1 234 ? 13.922 12.152 0.188 1.00 93.38 234 VAL A O 1
ATOM 1851 N N . VAL A 1 235 ? 13.597 10.033 0.901 1.00 94.00 235 VAL A N 1
ATOM 1852 C CA . VAL A 1 235 ? 12.153 10.149 1.144 1.00 94.00 235 VAL A CA 1
ATOM 1853 C C . VAL A 1 235 ? 11.856 11.219 2.179 1.00 94.00 235 VAL A C 1
ATOM 1855 O O . VAL A 1 235 ? 11.130 12.173 1.902 1.00 94.00 235 VAL A O 1
ATOM 1858 N N . THR A 1 236 ? 12.501 11.111 3.335 1.00 93.69 236 THR A N 1
ATOM 1859 C CA . THR A 1 236 ? 12.398 12.091 4.416 1.00 93.69 236 THR A CA 1
ATOM 1860 C C . THR A 1 236 ? 12.794 13.481 3.925 1.00 93.69 236 THR A C 1
ATOM 1862 O O . THR A 1 236 ? 12.042 14.435 4.101 1.00 93.69 236 THR A O 1
ATOM 1865 N N . LYS A 1 237 ? 13.907 13.596 3.185 1.00 95.25 237 LYS A N 1
ATOM 1866 C CA . LYS A 1 237 ? 14.393 14.887 2.672 1.00 95.25 237 LYS A CA 1
ATOM 1867 C C . LYS A 1 237 ? 13.384 15.605 1.777 1.00 95.25 237 LYS A C 1
ATOM 1869 O O . LYS A 1 237 ? 13.250 16.823 1.897 1.00 95.25 237 LYS A O 1
ATOM 1874 N N . TYR A 1 238 ? 12.701 14.917 0.856 1.00 96.81 238 TYR A N 1
ATOM 1875 C CA . TYR A 1 238 ? 11.708 15.601 0.016 1.00 96.81 238 TYR A CA 1
ATOM 1876 C C . TYR A 1 238 ? 10.390 15.864 0.758 1.00 96.81 238 TYR A C 1
ATOM 1878 O O . TYR A 1 238 ? 9.726 16.859 0.460 1.00 96.81 238 TYR A O 1
ATOM 1886 N N . LEU A 1 239 ? 10.005 15.031 1.733 1.00 97.00 239 LEU A N 1
ATOM 1887 C CA . LEU A 1 239 ? 8.817 15.267 2.567 1.00 97.00 239 LEU A CA 1
ATOM 1888 C C . LEU A 1 239 ? 9.008 16.477 3.490 1.00 97.00 239 LEU A C 1
ATOM 1890 O O . LEU A 1 239 ? 8.095 17.289 3.643 1.00 97.00 239 LEU A O 1
ATOM 1894 N N . GLU A 1 240 ? 10.206 16.646 4.044 1.00 96.06 240 GLU A N 1
ATOM 1895 C CA . GLU A 1 240 ? 10.588 17.820 4.831 1.00 96.06 240 GLU A CA 1
ATOM 1896 C C . GLU A 1 240 ? 10.662 19.075 3.959 1.00 96.06 240 GLU A C 1
ATOM 1898 O O . GLU A 1 240 ? 10.030 20.082 4.275 1.00 96.06 240 GLU A O 1
ATOM 1903 N N . LYS A 1 241 ? 11.366 19.015 2.818 1.00 97.00 241 LYS A N 1
ATOM 1904 C CA . LYS A 1 241 ? 11.498 20.162 1.899 1.00 97.00 241 LYS A CA 1
ATOM 1905 C C . LYS A 1 241 ? 10.164 20.637 1.325 1.00 97.00 241 LYS A C 1
ATOM 1907 O O . LYS A 1 241 ? 10.000 21.828 1.089 1.00 97.00 241 LYS A O 1
ATOM 1912 N N . SER A 1 242 ? 9.219 19.728 1.098 1.00 97.56 242 SER A N 1
ATOM 1913 C CA . SER A 1 242 ? 7.858 20.080 0.667 1.00 97.56 242 SER A CA 1
ATOM 1914 C C . SER A 1 242 ? 6.972 20.591 1.811 1.00 97.56 242 SER A C 1
ATOM 1916 O O . SER A 1 242 ? 5.854 21.042 1.567 1.00 97.56 242 SER A O 1
ATOM 1918 N N . GLY A 1 243 ? 7.444 20.522 3.061 1.00 97.62 243 GLY A N 1
ATOM 1919 C CA . GLY A 1 243 ? 6.674 20.871 4.252 1.00 97.62 243 GLY A CA 1
ATOM 1920 C C . GLY A 1 243 ? 5.519 19.908 4.533 1.00 97.62 243 GLY A C 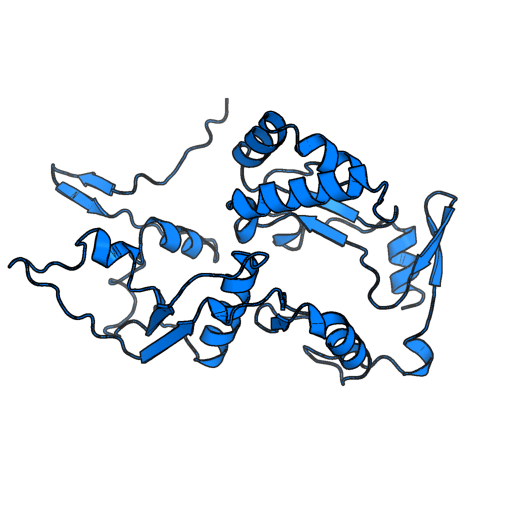1
ATOM 1921 O O . GLY A 1 243 ? 4.593 20.275 5.259 1.00 97.62 243 GLY A O 1
ATOM 1922 N N . LEU A 1 244 ? 5.541 18.708 3.943 1.00 97.88 244 LEU A N 1
ATOM 1923 C CA . LEU A 1 244 ? 4.462 17.729 4.047 1.00 97.88 244 LEU A CA 1
ATOM 1924 C C . LEU A 1 244 ? 4.645 16.744 5.212 1.00 97.88 244 LEU A C 1
ATOM 1926 O O . LEU A 1 244 ? 3.643 16.257 5.733 1.00 97.88 244 LEU A O 1
ATOM 1930 N N . GLN A 1 245 ? 5.884 16.507 5.668 1.00 97.50 245 GLN A N 1
ATOM 1931 C CA . GLN A 1 245 ? 6.192 15.577 6.769 1.00 97.50 245 GLN A CA 1
ATOM 1932 C C . GLN A 1 245 ? 5.353 15.853 8.029 1.00 97.50 245 GLN A C 1
ATOM 1934 O O . GLN A 1 245 ? 4.730 14.945 8.567 1.00 97.50 245 GLN A O 1
ATOM 1939 N N . LYS A 1 246 ? 5.211 17.126 8.417 1.00 97.69 246 LYS A N 1
ATOM 1940 C CA . LYS A 1 246 ? 4.440 17.542 9.603 1.00 97.69 246 LYS A CA 1
ATOM 1941 C C . LYS A 1 246 ? 2.985 17.050 9.626 1.00 97.69 246 LYS A C 1
ATOM 1943 O O . LYS A 1 246 ? 2.410 16.888 10.697 1.00 97.69 246 LYS A O 1
ATOM 1948 N N . TYR A 1 247 ? 2.365 16.852 8.459 1.00 98.31 247 TYR A N 1
ATOM 1949 C CA . TYR A 1 247 ? 0.987 16.359 8.381 1.00 98.31 247 TYR A CA 1
ATOM 1950 C C . TYR A 1 247 ? 0.920 14.844 8.571 1.00 98.31 247 TYR A C 1
ATOM 1952 O O . TYR A 1 247 ? -0.031 14.352 9.169 1.00 98.31 247 TYR A O 1
ATOM 1960 N N . LEU A 1 248 ? 1.937 14.114 8.101 1.00 98.12 248 LEU A N 1
ATOM 1961 C CA . LEU A 1 248 ? 2.088 12.689 8.395 1.00 98.12 248 LEU A CA 1
ATOM 1962 C C . LEU A 1 248 ? 2.310 12.483 9.897 1.00 98.12 248 LEU A C 1
ATOM 1964 O O . LEU A 1 248 ? 1.606 11.679 10.504 1.00 98.12 248 LEU A O 1
ATOM 1968 N N . ASP A 1 249 ? 3.198 13.273 10.503 1.00 97.38 249 ASP A N 1
ATOM 1969 C CA . ASP A 1 249 ? 3.497 13.209 11.938 1.00 97.38 249 ASP A CA 1
ATOM 1970 C C . ASP A 1 249 ? 2.252 13.500 12.791 1.00 97.38 249 ASP A C 1
ATOM 1972 O O . ASP A 1 249 ? 1.969 12.773 13.744 1.00 97.38 249 ASP A O 1
ATOM 1976 N N . LYS A 1 250 ? 1.445 14.505 12.407 1.00 97.38 250 LYS A N 1
ATOM 1977 C CA . LYS A 1 250 ? 0.179 14.837 13.090 1.00 97.38 250 LYS A CA 1
ATOM 1978 C C . LYS A 1 250 ? -0.827 13.679 13.074 1.00 97.38 250 LYS A C 1
ATOM 1980 O O . LYS A 1 250 ? -1.603 13.542 14.013 1.00 97.38 250 LYS A O 1
ATOM 1985 N N . LEU A 1 251 ? -0.804 12.843 12.036 1.00 97.75 251 LEU A N 1
ATOM 1986 C CA . LEU A 1 251 ? -1.628 11.633 11.935 1.00 97.75 251 LEU A CA 1
ATOM 1987 C C . LEU A 1 251 ? -0.934 10.380 12.499 1.00 97.75 251 LEU A C 1
ATOM 1989 O O . LEU A 1 251 ? -1.437 9.275 12.320 1.00 97.75 251 LEU A O 1
ATOM 1993 N N . GLY A 1 252 ? 0.217 10.530 13.158 1.00 96.75 252 GLY A N 1
ATOM 1994 C CA . GLY A 1 252 ? 0.955 9.439 13.794 1.00 96.75 252 GLY A CA 1
ATOM 1995 C C . GLY A 1 252 ? 1.926 8.687 12.877 1.00 96.75 252 GLY A C 1
ATOM 1996 O O . GLY A 1 252 ? 2.629 7.790 13.348 1.00 96.75 252 GLY A O 1
ATOM 1997 N N . PHE A 1 253 ? 2.036 9.044 11.594 1.00 97.62 253 PHE A N 1
ATOM 1998 C CA . PHE A 1 253 ? 2.964 8.433 10.630 1.00 97.62 253 PHE A CA 1
ATOM 1999 C C . PHE A 1 253 ? 4.380 9.012 10.746 1.00 97.62 253 PHE A C 1
ATOM 2001 O O . PHE A 1 253 ? 4.986 9.445 9.765 1.00 97.62 253 PHE A O 1
ATOM 2008 N N . ASN A 1 254 ? 4.907 8.994 11.968 1.00 95.44 254 ASN A N 1
ATOM 2009 C CA . ASN A 1 254 ? 6.275 9.391 12.266 1.00 95.44 254 ASN A CA 1
ATOM 2010 C C . ASN A 1 254 ? 7.264 8.399 11.642 1.00 95.44 254 ASN A C 1
ATOM 2012 O O . ASN A 1 254 ? 6.967 7.205 11.506 1.00 95.44 254 ASN A O 1
ATOM 2016 N N . THR A 1 255 ? 8.459 8.881 11.298 1.00 94.69 255 THR A N 1
ATOM 2017 C CA . THR A 1 255 ? 9.529 8.007 10.804 1.00 94.69 255 THR A CA 1
ATOM 2018 C C . THR A 1 255 ? 9.999 7.079 11.925 1.00 94.69 255 THR A C 1
ATOM 2020 O O . THR A 1 255 ? 10.614 7.535 12.884 1.00 94.69 255 THR A O 1
ATOM 2023 N N . VAL A 1 256 ? 9.727 5.778 11.797 1.00 92.50 256 VAL A N 1
ATOM 2024 C CA . VAL A 1 256 ? 10.097 4.760 12.800 1.00 92.50 256 VAL A CA 1
ATOM 2025 C C . VAL A 1 256 ? 11.460 4.121 12.529 1.00 92.50 256 VAL A C 1
ATOM 2027 O O . VAL A 1 256 ? 12.052 3.517 13.418 1.00 92.50 256 VAL A O 1
ATOM 2030 N N . GLY A 1 257 ? 11.977 4.248 11.305 1.00 91.62 257 GLY A N 1
ATOM 2031 C CA . GLY A 1 257 ? 13.290 3.737 10.920 1.00 91.62 257 GLY A CA 1
ATOM 2032 C C . GLY A 1 257 ? 13.453 3.598 9.409 1.00 91.62 257 GLY A C 1
ATOM 2033 O O . GLY A 1 257 ? 12.482 3.666 8.659 1.00 91.62 257 GLY A O 1
ATOM 2034 N N . TYR A 1 258 ? 14.693 3.383 8.968 1.00 91.69 258 TYR A N 1
ATOM 2035 C CA . TYR A 1 258 ? 15.028 3.132 7.566 1.00 91.69 258 TYR A CA 1
ATOM 2036 C C . TYR A 1 258 ? 15.331 1.647 7.374 1.00 91.69 258 TYR A C 1
ATOM 2038 O O . TYR A 1 258 ? 16.385 1.168 7.790 1.00 91.69 258 TYR A O 1
ATOM 2046 N N . GLY A 1 259 ? 14.393 0.908 6.785 1.00 87.94 259 GLY A N 1
ATOM 2047 C CA . GLY A 1 259 ? 14.519 -0.537 6.598 1.00 87.94 259 GLY A CA 1
ATOM 2048 C C . GLY A 1 259 ? 13.175 -1.244 6.441 1.00 87.94 259 GLY A C 1
ATOM 2049 O O . GLY A 1 259 ? 12.121 -0.611 6.385 1.00 87.94 259 GLY A O 1
ATOM 2050 N N . CYS A 1 260 ? 13.209 -2.577 6.383 1.00 86.69 260 CYS A N 1
ATOM 2051 C CA . CYS A 1 260 ? 12.036 -3.389 6.045 1.00 86.69 260 CYS A CA 1
ATOM 2052 C C . CYS A 1 260 ? 10.894 -3.303 7.071 1.00 86.69 260 CYS A C 1
ATOM 2054 O O . CYS A 1 260 ? 9.740 -3.267 6.658 1.00 86.69 260 CYS A O 1
ATOM 2056 N N . THR A 1 261 ? 11.185 -3.218 8.376 1.00 92.25 261 THR A N 1
ATOM 2057 C CA . THR A 1 261 ? 10.183 -3.050 9.459 1.00 92.25 261 THR A CA 1
ATOM 2058 C C . THR A 1 261 ? 8.948 -3.961 9.282 1.00 92.25 261 THR A C 1
ATOM 2060 O O . THR A 1 261 ? 9.091 -5.169 9.082 1.00 92.25 261 THR A O 1
ATOM 2063 N N . THR A 1 262 ? 7.733 -3.404 9.288 1.00 93.81 262 THR A N 1
ATOM 2064 C CA . THR A 1 262 ? 6.464 -4.118 9.107 1.00 93.81 262 THR A CA 1
ATOM 2065 C C . THR A 1 262 ? 6.410 -4.930 7.807 1.00 93.81 262 THR A C 1
ATOM 2067 O O . THR A 1 262 ? 5.749 -5.964 7.775 1.00 93.81 262 THR A O 1
ATOM 2070 N N . CYS A 1 263 ? 7.129 -4.535 6.746 1.00 91.25 263 CYS A N 1
ATOM 2071 C CA . CYS A 1 263 ? 7.150 -5.275 5.477 1.00 91.25 263 CYS A CA 1
ATOM 2072 C C . CYS A 1 263 ? 7.718 -6.694 5.628 1.00 91.25 263 CYS A C 1
ATOM 2074 O O . CYS A 1 263 ? 7.287 -7.596 4.915 1.00 91.25 263 CYS A O 1
ATOM 2076 N N . SER A 1 264 ? 8.674 -6.902 6.537 1.00 89.31 264 SER A N 1
ATOM 2077 C CA . SER A 1 264 ? 9.245 -8.224 6.827 1.00 89.31 264 SER A CA 1
ATOM 2078 C C . SER A 1 264 ? 8.584 -8.900 8.033 1.00 89.31 264 SER A C 1
ATOM 2080 O O . SER A 1 264 ? 9.157 -9.824 8.601 1.00 89.31 264 SER A O 1
ATOM 2082 N N . GLY A 1 265 ? 7.421 -8.410 8.474 1.00 89.81 265 GLY A N 1
ATOM 2083 C CA . GLY A 1 265 ? 6.748 -8.875 9.689 1.00 89.81 265 GLY A CA 1
ATOM 2084 C C . GLY A 1 265 ? 7.323 -8.302 10.987 1.00 89.81 265 GLY A C 1
ATOM 2085 O O . GLY A 1 265 ? 6.805 -8.599 12.056 1.00 89.81 265 GLY A O 1
ATOM 2086 N N . ASN A 1 266 ? 8.344 -7.440 10.925 1.00 91.44 266 ASN A N 1
ATOM 2087 C CA . ASN A 1 266 ? 8.879 -6.763 12.105 1.00 91.44 266 ASN A CA 1
ATOM 2088 C C . ASN A 1 266 ? 8.042 -5.514 12.428 1.00 91.44 266 ASN A C 1
ATOM 2090 O O . ASN A 1 266 ? 8.504 -4.378 12.299 1.00 91.44 266 ASN A O 1
ATOM 2094 N N . SER A 1 267 ? 6.772 -5.731 12.773 1.00 89.19 267 SER A N 1
ATOM 2095 C CA . SER A 1 267 ? 5.834 -4.671 13.153 1.00 89.19 267 SER A CA 1
ATOM 2096 C C . SER A 1 267 ? 5.978 -4.236 14.610 1.00 89.19 267 SER A C 1
ATOM 2098 O O . SER A 1 267 ? 5.391 -3.223 14.991 1.00 89.19 267 SER A O 1
ATOM 2100 N N . GLY A 1 268 ? 6.710 -5.001 15.428 1.00 89.38 268 GLY A N 1
ATOM 2101 C CA . GLY A 1 268 ? 6.678 -4.934 16.891 1.00 89.38 268 GLY A CA 1
ATOM 2102 C C . GLY A 1 268 ? 5.296 -5.259 17.469 1.00 89.38 268 GLY A C 1
ATOM 2103 O O . GLY A 1 268 ? 4.324 -5.413 16.723 1.00 89.38 268 GLY A O 1
ATOM 2104 N N . ASP A 1 269 ? 5.199 -5.270 18.794 1.00 92.38 269 ASP A N 1
ATOM 2105 C CA . ASP A 1 269 ? 3.972 -5.666 19.490 1.00 92.38 269 ASP A CA 1
ATOM 2106 C C . ASP A 1 269 ? 2.874 -4.602 19.404 1.00 92.38 269 ASP A C 1
ATOM 2108 O O . ASP A 1 269 ? 3.145 -3.398 19.296 1.00 92.38 269 ASP A O 1
ATOM 2112 N N . LEU A 1 270 ? 1.622 -5.053 19.407 1.00 94.62 270 LEU A N 1
ATOM 2113 C CA . LEU A 1 270 ? 0.497 -4.168 19.681 1.00 94.62 270 LEU A CA 1
ATOM 2114 C C . LEU A 1 270 ? 0.544 -3.735 21.148 1.00 94.62 270 LEU A C 1
ATOM 2116 O O . LEU A 1 270 ? 1.157 -4.396 21.982 1.00 94.62 270 LEU A O 1
ATOM 2120 N N . ASP A 1 271 ? -0.109 -2.618 21.445 1.00 94.62 271 ASP A N 1
ATOM 2121 C CA . ASP A 1 271 ? -0.363 -2.233 22.829 1.00 94.62 271 ASP A CA 1
ATOM 2122 C C . ASP A 1 271 ? -1.154 -3.353 23.530 1.00 94.62 271 ASP A C 1
ATOM 2124 O O . ASP A 1 271 ? -2.030 -3.968 22.911 1.00 94.62 271 ASP A O 1
ATOM 2128 N N . GLU A 1 272 ? -0.825 -3.644 24.786 1.00 94.12 272 GLU A N 1
ATOM 2129 C CA . GLU A 1 272 ? -1.386 -4.774 25.535 1.00 94.12 272 GLU A CA 1
ATOM 2130 C C . GLU A 1 272 ? -2.912 -4.673 25.643 1.00 94.12 272 GLU A C 1
ATOM 2132 O O . GLU A 1 272 ? -3.610 -5.666 25.439 1.00 94.12 272 GLU A O 1
ATOM 2137 N N . GLU A 1 273 ? -3.436 -3.456 25.834 1.00 94.25 273 GLU A N 1
ATOM 2138 C CA . GLU A 1 273 ? -4.877 -3.186 25.912 1.00 94.25 273 GLU A CA 1
ATOM 2139 C C . GLU A 1 273 ? -5.590 -3.570 24.597 1.00 94.25 273 GLU A C 1
ATOM 2141 O O . GLU A 1 273 ? -6.683 -4.136 24.603 1.00 94.25 273 GLU A O 1
ATOM 2146 N N . VAL A 1 274 ? -4.944 -3.322 23.451 1.00 95.25 274 VAL A N 1
ATOM 2147 C CA . VAL A 1 274 ? -5.466 -3.672 22.118 1.00 95.25 274 VAL A CA 1
ATOM 2148 C C . VAL A 1 274 ? -5.315 -5.167 21.847 1.00 95.25 274 VAL A C 1
ATOM 2150 O O . VAL A 1 274 ? -6.217 -5.789 21.289 1.00 95.25 274 VAL A O 1
ATOM 2153 N N . ALA A 1 275 ? -4.178 -5.756 22.220 1.00 94.56 275 ALA A N 1
ATOM 2154 C CA . ALA A 1 275 ? -3.905 -7.174 22.014 1.00 94.56 275 ALA A CA 1
ATOM 2155 C C . ALA A 1 275 ? -4.861 -8.065 22.826 1.00 94.56 275 ALA A C 1
ATOM 2157 O O . ALA A 1 275 ? -5.377 -9.048 22.284 1.00 94.56 275 ALA A O 1
ATOM 2158 N N . SER A 1 276 ? -5.135 -7.693 24.081 1.00 93.12 276 SER A N 1
ATOM 2159 C CA . SER A 1 276 ? -6.118 -8.355 24.948 1.00 93.12 276 SER A CA 1
ATOM 2160 C C . SER A 1 276 ? -7.526 -8.245 24.360 1.00 93.12 276 SER A C 1
ATOM 2162 O O . SER A 1 276 ? -8.179 -9.268 24.161 1.00 93.12 276 SER A O 1
ATOM 2164 N N . ALA A 1 277 ? -7.943 -7.052 23.913 1.00 92.88 277 ALA A N 1
ATOM 2165 C CA . ALA A 1 277 ? -9.243 -6.862 23.262 1.00 92.88 277 ALA A CA 1
ATOM 2166 C C . ALA A 1 277 ? -9.427 -7.703 21.977 1.00 92.88 277 ALA A C 1
ATOM 2168 O O . ALA A 1 277 ? -10.551 -8.052 21.619 1.00 92.88 277 ALA A O 1
ATOM 2169 N N . ILE A 1 278 ? -8.338 -8.042 21.274 1.00 92.94 278 ILE A N 1
ATOM 2170 C CA . ILE A 1 278 ? -8.369 -8.944 20.109 1.00 92.94 278 ILE A CA 1
ATOM 2171 C C . ILE A 1 278 ? -8.385 -10.421 20.527 1.00 92.94 278 ILE A C 1
ATOM 2173 O O . ILE A 1 278 ? -9.025 -11.220 19.851 1.00 92.94 278 ILE A O 1
ATOM 2177 N N . SER A 1 279 ? -7.650 -10.804 21.573 1.00 86.62 279 SER A N 1
ATOM 2178 C CA . SER A 1 279 ? -7.377 -12.215 21.894 1.00 86.62 279 SER A CA 1
ATOM 2179 C C . SER A 1 279 ? -8.391 -12.823 22.855 1.00 86.62 279 SER A C 1
ATOM 2181 O O . SER A 1 279 ? -8.837 -13.947 22.641 1.00 86.62 279 SER A O 1
ATOM 2183 N N . ASP A 1 280 ? -8.764 -12.082 23.897 1.00 70.56 280 ASP A N 1
ATOM 2184 C CA . ASP A 1 280 ? -9.617 -12.582 24.979 1.00 70.56 280 ASP A CA 1
ATOM 2185 C C . ASP A 1 280 ? -11.100 -12.601 24.572 1.00 70.56 280 ASP A C 1
ATOM 2187 O O . ASP A 1 280 ? -11.912 -13.329 25.144 1.00 70.56 280 ASP A O 1
ATOM 2191 N N . ASP A 1 281 ? -11.438 -11.842 23.526 1.00 56.59 281 ASP A N 1
ATOM 2192 C CA . ASP A 1 281 ? -12.795 -11.636 23.034 1.00 56.59 281 ASP A CA 1
ATOM 2193 C C . ASP A 1 281 ? -12.977 -11.879 21.516 1.00 56.59 281 ASP A C 1
ATOM 2195 O O . ASP A 1 281 ? -14.090 -11.694 21.004 1.00 56.59 281 ASP A O 1
ATOM 2199 N N . GLY A 1 282 ? -11.929 -12.290 20.793 1.00 47.44 282 GLY A N 1
ATOM 2200 C CA . GLY A 1 282 ? -11.919 -12.479 19.329 1.00 47.44 282 GLY A CA 1
ATOM 2201 C C . GLY A 1 282 ? -12.506 -13.781 18.796 1.00 47.44 282 GLY A C 1
ATOM 2202 O O . GLY A 1 282 ? -12.459 -14.815 19.496 1.00 47.44 282 GLY A O 1
#

Radius of gyration: 22.86 Å; chains: 1; bounding box: 63×43×70 Å

Sequence (282 aa):
MVSSIWFNPSTWVREGMLYPDSVMGTDLQTTMINGWLGSWWDRSRSCNAWPVGFKLKGKLRDGVTATDLVLTVTQMLRKHGVVGKFVEFYESYFMANKMFVDHNGQLEERVYSSHLELNLKDVEPCVSGPKRPHDRVPLREMKEDWKSCLNNRIGFKGFAIPKKSQTKVVEFSFRGRTAELRHGDVVIAAITSCTNTSNPSIMLGAALVAKKACELCLEVKHWIKTGLAPGSIVVTKYLEKSGLQKYLDKLGFNTVGYGCTTCSGNSGDLDEEVASAISDDG

InterPro domains:
  IPR001030 Aconitase/3-isopropylmalate dehydratase large subunit, alpha/beta/alpha domain [PF00330] (52-90)
  IPR001030 Aconitase/3-isopropylmalate dehydratase large subunit, alpha/beta/alpha domain [PF00330] (92-279)
  IPR006249 Aconitase/Iron-responsive element-binding protein 2 [PTHR11670] (91-280)
  IPR015931 Aconitase/3-isopropylmalate dehydratase large subunit, alpha/beta/alpha, subdomain 1/3 [G3DSA:3.30.499.10] (50-92)
  IPR015931 Aconitase/3-isopropylmalate dehydratase large subunit, alpha/beta/alpha, subdomain 1/3 [G3DSA:3.30.499.10] (126-282)
  IPR018136 Aconitase family, 4Fe-4S cluster binding site [PS00450] (186-202)
  IPR036008 Aconitase, iron-sulfur domain [SSF53732] (12-280)

Organism: Cucumis melo var. makuwa (NCBI:txid1194695)

Foldseek 3Di:
DPPPDDDDPQWDDDPNDIDGDDDDDPDPCPCVCCVPNPPPPDPPPADPAFAEEEEEDDAADPPFDPLLVVLVVLLVCVVVPQVSGHYGYDDDDCVVVVVQQDPVRDRDDGDHPYYHYDYNHPRADWDAFDADSNRIDHPVCVVVQQVQQDCDDPDRSHDNHPPVQQADWFWFDDPNDIDIDHRPDAQEDEQFDPSQLVDQVNLVVVLVVLVVCVVVVHEDDPQHHAEYAHQDVVSVVVCVVVVSQVSCVRNVHHHPYHDGQVVVPNVDDRDPRVVCSVPVSD

Secondary structure (DSSP, 8-state):
---------SEEEETTEEEE-----SSGGGGGGHHHH-S-S-TTTS-S-PPEEEEEES-PPTT--HHHHHHHHHHHHHHHT-TTS-EEEESSHHHHTT--B-TTS-B-----SEEEEEETTS---EEE-SS-TT-EEEGGGHHHHHHHHHHSPSBTTB----TTTTT-EEEEEETTEEEEEETT--SEEEE--HHHHT-HHHHHHHHHHHHHHHHTT----TTSEEEE--SSHHHHHHHHHTT-HHHHHHTT--B--SS-GGGGT---PPPHHHHHHHHT--

pLDDT: mean 84.65, std 17.27, range [25.94, 98.44]